Protein AF-A0A238Y2V8-F1 (afdb_monomer_lite)

Organism: Halorubrum vacuolatum (NCBI:txid63740)

Foldseek 3Di:
DDDDDDDDPPPDVQQEAEEEEAEAPPLCLLLLLLQVQQVCVLAEAEDEAPPSCLLRVPCPPDDDRPPLFQNHYYYYYSFDYDCVRCLVCVLVHLAYEYRGELVGLVRQVSNVVSCVVNVHQYEYEYACDDPVSVVVVVPRDHHHHQYYHHDDPQSVVCVVVSHRGDDPDADDLSVVLCSPEVDEDDLVVQLVCQVVVVDQKHKHFAQDPVRLVVSCVVLVVVVWRWDWGADPPVRGGTMIMTGHD

Radius of gyration: 18.22 Å; chains: 1; bounding box: 62×36×46 Å

Secondary structure (DSSP, 8-state):
-------------TTEEEEEEE-STTSSHHHHHHHHHHHHHTTS-EEEESTTHHHHTT-TT-PSP---S---EEEEEEPPSSHHHHHHHGGG-SEEEEEE-GGGGGGHHHHHHHHHHHT--EEEEEEEE-GGGHHHHHH--SS-EEEEEE--SHHHHHHHTT-PPP-TT--SHHHHHHHH--SB--HHHHHHHHHTTS-SEEEEEESSHHHHHHHHHHHHHTT-EEEEEE-SSSSSSEEEEEE--

Sequence (245 aa):
MELHPLDRRSATDGSARRIGFFGAHRSGKTTVATLVADRLADRTHVSVLGSAGAFVDSESDRGTPDRSGLDIEWTVVDADAGPEPFDRCVGSLDTAFVVVTPDTLDTVSAYEEIATGYDTDLFLIVTRMRQADRELIRAFDGPEVAEYVYEDAAIPRAMEADEIPTLEDRTVEAVLIEALQPDRLEPDAALDALEARRRSVVNVEVTDRSQADAVMNMFENAGHLTAYYGCNCTYHDGHVLARMP

pLDDT: mean 82.74, std 16.26, range [26.45, 97.5]

InterPro domains:
  IPR027417 P-loop containing nucleoside triphosphate hydrolase [SSF52540] (17-156)

Structure (mmCIF, N/CA/C/O backbone):
data_AF-A0A238Y2V8-F1
#
_entry.id   AF-A0A238Y2V8-F1
#
loop_
_atom_site.group_PDB
_atom_site.id
_atom_site.type_symbol
_atom_site.label_atom_id
_atom_site.label_alt_id
_atom_site.label_comp_id
_atom_site.label_asym_id
_atom_site.label_entity_id
_atom_site.label_seq_id
_atom_site.pdbx_PDB_ins_code
_atom_site.Cartn_x
_atom_site.Cartn_y
_atom_site.Cartn_z
_atom_site.occupancy
_atom_site.B_iso_or_equiv
_atom_site.auth_seq_id
_atom_site.auth_comp_id
_atom_site.auth_asym_id
_atom_site.auth_atom_id
_atom_site.pdbx_PDB_model_num
ATOM 1 N N . MET A 1 1 ? -38.965 -8.586 -8.493 1.00 33.66 1 MET A N 1
ATOM 2 C CA . MET A 1 1 ? -38.414 -8.284 -7.157 1.00 33.66 1 MET A CA 1
ATOM 3 C C . MET A 1 1 ? -37.449 -9.409 -6.850 1.00 33.66 1 MET A C 1
ATOM 5 O O . MET A 1 1 ? -37.833 -10.398 -6.243 1.00 33.66 1 MET A O 1
ATOM 9 N N . GLU A 1 2 ? -36.262 -9.318 -7.438 1.00 26.45 2 GLU A N 1
ATOM 10 C CA . GLU A 1 2 ? -35.210 -10.326 -7.327 1.00 26.45 2 GLU A CA 1
ATOM 11 C C . GLU A 1 2 ? -34.174 -9.798 -6.340 1.00 26.45 2 GLU A C 1
ATOM 13 O O . GLU A 1 2 ? -33.700 -8.671 -6.465 1.00 26.45 2 GLU A O 1
ATOM 18 N N . LEU A 1 3 ? -33.915 -10.590 -5.304 1.00 30.42 3 LEU A N 1
ATOM 19 C CA . LEU A 1 3 ? -32.876 -10.340 -4.317 1.00 30.42 3 LEU A CA 1
ATOM 20 C C . LEU A 1 3 ? -31.548 -10.799 -4.927 1.00 30.42 3 LEU A C 1
ATOM 22 O O . LEU A 1 3 ? -31.369 -11.989 -5.182 1.00 30.42 3 LEU A O 1
ATOM 26 N N . HIS A 1 4 ? -30.641 -9.854 -5.172 1.00 28.20 4 HIS A N 1
ATOM 27 C CA . HIS A 1 4 ? -29.241 -10.148 -5.470 1.00 28.20 4 HIS A CA 1
ATOM 28 C C . HIS A 1 4 ? -28.565 -10.761 -4.230 1.00 28.20 4 HIS A C 1
ATOM 30 O O . HIS A 1 4 ? -28.814 -10.288 -3.116 1.00 28.20 4 HIS A O 1
ATOM 36 N N . PRO A 1 5 ? -27.717 -11.793 -4.378 1.00 36.72 5 PRO A N 1
ATOM 37 C CA . PRO A 1 5 ? -26.984 -12.351 -3.254 1.00 36.72 5 PRO A CA 1
ATOM 38 C C . PRO A 1 5 ? -25.780 -11.455 -2.934 1.00 36.72 5 PRO A C 1
ATOM 40 O O . PRO A 1 5 ? -24.816 -11.410 -3.692 1.00 36.72 5 PRO A O 1
ATOM 43 N N . LEU A 1 6 ? -25.863 -10.743 -1.809 1.00 38.50 6 LEU A N 1
ATOM 44 C CA . LEU A 1 6 ? -24.720 -10.142 -1.125 1.00 38.50 6 LEU A CA 1
ATOM 45 C C . LEU A 1 6 ? -23.882 -11.228 -0.433 1.00 38.50 6 LEU A C 1
ATOM 47 O O . LEU A 1 6 ? -24.422 -12.207 0.087 1.00 38.50 6 LEU A O 1
ATOM 51 N N . ASP A 1 7 ? -22.578 -10.970 -0.399 1.00 39.19 7 ASP A N 1
ATOM 52 C CA . ASP A 1 7 ? -21.602 -11.435 0.585 1.00 39.19 7 ASP A CA 1
ATOM 53 C C . ASP A 1 7 ? -21.421 -12.943 0.787 1.00 39.19 7 ASP A C 1
ATOM 55 O O . ASP A 1 7 ? -21.983 -13.585 1.677 1.00 39.19 7 ASP A O 1
ATOM 59 N N . ARG A 1 8 ? -20.460 -13.486 0.035 1.00 32.25 8 ARG A N 1
ATOM 60 C CA . ARG A 1 8 ? -19.604 -14.577 0.517 1.00 32.25 8 ARG A CA 1
ATOM 61 C C . ARG A 1 8 ? -18.131 -14.282 0.232 1.00 32.25 8 ARG A C 1
ATOM 63 O O . ARG A 1 8 ? -17.439 -15.112 -0.349 1.00 32.25 8 ARG A O 1
ATOM 70 N N . ARG A 1 9 ? -17.618 -13.142 0.702 1.00 38.50 9 ARG A N 1
ATOM 71 C CA . ARG A 1 9 ? -16.220 -13.133 1.151 1.00 38.50 9 ARG A CA 1
ATOM 72 C C . ARG A 1 9 ? -16.216 -13.861 2.495 1.00 38.50 9 ARG A C 1
ATOM 74 O O . ARG A 1 9 ? -16.866 -13.436 3.447 1.00 38.50 9 ARG A O 1
ATOM 81 N N . SER A 1 10 ? -15.605 -15.046 2.523 1.00 35.78 10 SER A N 1
ATOM 82 C CA . SER A 1 10 ? -15.312 -15.758 3.770 1.00 35.78 10 SER A CA 1
ATOM 83 C C . SER A 1 10 ? -14.671 -14.755 4.718 1.00 35.78 10 SER A C 1
ATOM 85 O O . SER A 1 10 ? -13.730 -14.088 4.304 1.00 35.78 10 SER A O 1
ATOM 87 N N . ALA A 1 11 ? -15.189 -14.632 5.941 1.00 35.62 11 ALA A N 1
ATOM 88 C CA . ALA A 1 11 ? -14.550 -13.858 6.992 1.00 35.62 11 ALA A CA 1
ATOM 89 C C . ALA A 1 11 ? -13.137 -14.421 7.184 1.00 35.62 11 ALA A C 1
ATOM 91 O O . ALA A 1 11 ? -12.950 -15.441 7.850 1.00 35.62 11 ALA A O 1
ATOM 92 N N . THR A 1 12 ? -12.159 -13.822 6.509 1.00 44.34 12 THR A N 1
ATOM 93 C CA . THR A 1 12 ? -10.765 -13.922 6.897 1.00 44.34 12 THR A CA 1
ATOM 94 C C . THR A 1 12 ? -10.716 -13.472 8.345 1.00 44.34 12 THR A C 1
ATOM 96 O O . THR A 1 12 ? -11.390 -12.511 8.728 1.00 44.34 12 THR A O 1
ATOM 99 N N . ASP A 1 13 ? -10.015 -14.244 9.171 1.00 48.38 13 ASP A N 1
ATOM 100 C CA . ASP A 1 13 ? -9.752 -13.881 10.556 1.00 48.38 13 ASP A CA 1
ATOM 101 C C . ASP A 1 13 ? -9.205 -12.449 10.523 1.00 48.38 13 ASP A C 1
ATOM 103 O O . ASP A 1 13 ? -8.167 -12.200 9.911 1.00 48.38 13 ASP A O 1
ATOM 107 N N . GLY A 1 14 ? -9.988 -11.479 11.011 1.00 57.06 14 GLY A N 1
ATOM 108 C CA . GLY A 1 14 ? -9.841 -10.057 10.658 1.00 57.06 14 GLY A CA 1
ATOM 109 C C . GLY A 1 14 ? -8.556 -9.401 11.173 1.00 57.06 14 GLY A C 1
ATOM 110 O O . GLY A 1 14 ? -8.426 -8.180 11.112 1.00 57.06 14 GLY A O 1
ATOM 111 N N . SER A 1 15 ? -7.658 -10.210 11.728 1.00 73.25 15 SER A N 1
ATOM 112 C CA . SER A 1 15 ? -6.326 -9.892 12.206 1.00 73.25 15 SER A CA 1
ATOM 113 C C . SER A 1 15 ? -5.241 -10.092 11.153 1.00 73.25 15 SER A C 1
ATOM 115 O O . SER A 1 15 ? -4.177 -9.535 11.350 1.00 73.25 15 SER A O 1
ATOM 117 N N . ALA A 1 16 ? -5.459 -10.830 10.057 1.00 84.50 16 ALA A N 1
ATOM 118 C CA . ALA A 1 16 ? -4.425 -11.060 9.043 1.00 84.50 16 ALA A CA 1
ATOM 119 C C . ALA A 1 16 ? -4.801 -10.452 7.686 1.00 84.50 16 ALA A C 1
ATOM 121 O O . ALA A 1 16 ? -5.913 -10.655 7.195 1.00 84.50 16 ALA A O 1
ATOM 122 N N . ARG A 1 17 ? -3.865 -9.728 7.063 1.00 85.19 17 ARG A N 1
ATOM 123 C CA . ARG A 1 17 ? -4.023 -9.105 5.740 1.00 85.19 17 ARG A CA 1
ATOM 124 C C . ARG A 1 17 ? -2.891 -9.483 4.804 1.00 85.19 17 ARG A C 1
ATOM 126 O O . ARG A 1 17 ? -1.729 -9.518 5.205 1.00 85.19 17 ARG A O 1
ATOM 133 N N . ARG A 1 18 ? -3.215 -9.735 3.539 1.00 89.88 18 ARG A N 1
ATOM 134 C CA . ARG A 1 18 ? -2.262 -10.097 2.490 1.00 89.88 18 ARG A CA 1
ATOM 135 C C . ARG A 1 18 ? -2.340 -9.118 1.326 1.00 89.88 18 ARG A C 1
ATOM 137 O O . ARG A 1 18 ? -3.340 -9.074 0.615 1.00 89.88 18 ARG A O 1
ATOM 144 N N . ILE A 1 19 ? -1.252 -8.396 1.089 1.00 90.50 19 ILE A N 1
ATOM 145 C CA . ILE A 1 19 ? -1.111 -7.464 -0.037 1.00 90.50 19 ILE A CA 1
ATOM 146 C C . ILE A 1 19 ? 0.000 -7.927 -0.972 1.00 90.50 19 ILE A C 1
ATOM 148 O O . ILE A 1 19 ? 0.961 -8.561 -0.530 1.00 90.50 19 ILE A O 1
ATOM 152 N N . GLY A 1 20 ? -0.119 -7.629 -2.265 1.00 93.25 20 GLY A N 1
ATOM 153 C CA . GLY A 1 20 ? 0.887 -8.028 -3.248 1.00 93.25 20 GLY A CA 1
ATOM 154 C C . GLY A 1 20 ? 1.297 -6.921 -4.208 1.00 93.25 20 GLY A C 1
ATOM 155 O O . GLY A 1 20 ? 0.467 -6.120 -4.626 1.00 93.25 20 GLY A O 1
ATOM 156 N N . PHE A 1 21 ? 2.579 -6.923 -4.572 1.00 95.19 21 PHE A N 1
ATOM 157 C CA . PHE A 1 21 ? 3.210 -6.001 -5.510 1.00 95.19 21 PHE A CA 1
ATOM 158 C C . PHE A 1 21 ? 3.634 -6.755 -6.776 1.00 95.19 21 PHE A C 1
ATOM 160 O O . PHE A 1 21 ? 4.492 -7.640 -6.739 1.00 95.19 21 PHE A O 1
ATOM 167 N N . PHE A 1 22 ? 3.030 -6.387 -7.906 1.00 97.50 22 PHE A N 1
ATOM 168 C CA . PHE A 1 22 ? 3.163 -7.025 -9.221 1.00 97.50 22 PHE A CA 1
ATOM 169 C C . PHE A 1 22 ? 3.630 -6.023 -10.272 1.00 97.50 22 PHE A C 1
ATOM 171 O O . PHE A 1 22 ? 3.774 -4.841 -9.988 1.00 97.50 22 PHE A O 1
ATOM 178 N N . GLY A 1 23 ? 3.940 -6.481 -11.486 1.00 97.25 23 GLY A N 1
ATOM 179 C CA . GLY A 1 23 ? 4.445 -5.608 -12.545 1.00 97.25 23 GLY A CA 1
ATOM 180 C C . GLY A 1 23 ? 5.639 -6.162 -13.315 1.00 97.25 23 GLY A C 1
ATOM 181 O O . GLY A 1 23 ? 6.245 -7.188 -12.979 1.00 97.25 23 GLY A O 1
ATOM 182 N N . ALA A 1 24 ? 6.002 -5.443 -14.374 1.00 96.44 24 ALA A N 1
ATOM 183 C CA . ALA A 1 24 ? 7.036 -5.840 -15.321 1.00 96.44 24 ALA A CA 1
ATOM 184 C C . ALA A 1 24 ? 8.446 -5.934 -14.702 1.00 96.44 24 ALA A C 1
ATOM 186 O O . ALA A 1 24 ? 8.727 -5.489 -13.582 1.00 96.44 24 ALA A O 1
ATOM 187 N N . HIS A 1 25 ? 9.378 -6.532 -15.446 1.00 94.25 25 HIS A N 1
ATOM 188 C CA . HIS A 1 25 ? 10.776 -6.596 -15.032 1.00 94.25 25 HIS A CA 1
ATOM 189 C C . HIS A 1 25 ? 11.330 -5.177 -14.823 1.00 94.25 25 HIS A C 1
ATOM 191 O O . HIS A 1 25 ? 11.090 -4.285 -15.632 1.00 94.25 25 HIS A O 1
ATOM 197 N N . ARG A 1 26 ? 12.078 -4.970 -13.732 1.00 91.69 26 ARG A N 1
ATOM 198 C CA . ARG A 1 26 ? 12.613 -3.660 -13.314 1.00 91.69 26 ARG A CA 1
ATOM 199 C C . ARG A 1 26 ? 11.564 -2.576 -13.052 1.00 91.69 26 ARG A C 1
ATOM 201 O O . ARG A 1 26 ? 11.969 -1.428 -12.943 1.00 91.69 26 ARG A O 1
ATOM 208 N N . SER A 1 27 ? 10.282 -2.870 -12.856 1.00 94.62 27 SER A N 1
ATOM 209 C CA . SER A 1 27 ? 9.294 -1.821 -12.551 1.00 94.62 27 SER A CA 1
ATOM 210 C C . SER A 1 27 ? 9.419 -1.191 -11.155 1.00 94.62 27 SER A C 1
ATOM 212 O O . SER A 1 27 ? 8.758 -0.202 -10.885 1.00 94.62 27 SER A O 1
ATOM 214 N N . GLY A 1 28 ? 10.274 -1.730 -10.276 1.00 93.25 28 GLY A N 1
ATOM 215 C CA . GLY A 1 28 ? 10.467 -1.220 -8.911 1.00 93.25 28 GLY A CA 1
ATOM 216 C C . GLY A 1 28 ? 9.683 -1.965 -7.824 1.00 93.25 28 GLY A C 1
ATOM 217 O O . GLY A 1 28 ? 9.699 -1.514 -6.687 1.00 93.25 28 GLY A O 1
ATOM 218 N N . LYS A 1 29 ? 9.045 -3.106 -8.144 1.00 94.50 29 LYS A N 1
ATOM 219 C CA . LYS A 1 29 ? 8.276 -3.939 -7.192 1.00 94.50 29 LYS A CA 1
ATOM 220 C C . LYS A 1 29 ? 8.979 -4.162 -5.857 1.00 94.50 29 LYS A C 1
ATOM 222 O O . LYS A 1 29 ? 8.461 -3.732 -4.839 1.00 94.50 29 LYS A O 1
ATOM 227 N N . THR A 1 30 ? 10.173 -4.755 -5.886 1.00 94.75 30 THR A N 1
ATOM 228 C CA . THR A 1 30 ? 10.934 -5.079 -4.675 1.00 94.75 30 THR A CA 1
ATOM 229 C C . THR A 1 30 ? 11.219 -3.841 -3.838 1.00 94.75 30 THR A C 1
ATOM 231 O O . THR A 1 30 ? 11.041 -3.878 -2.633 1.00 94.75 30 THR A O 1
ATOM 234 N N . THR A 1 31 ? 11.567 -2.713 -4.462 1.00 92.62 31 THR A N 1
ATOM 235 C CA . THR A 1 31 ? 11.768 -1.445 -3.749 1.00 92.62 31 THR A CA 1
ATOM 236 C C . THR A 1 31 ? 10.502 -0.998 -3.021 1.00 92.62 31 THR A C 1
ATOM 238 O O . THR A 1 31 ? 10.560 -0.676 -1.840 1.00 92.62 31 THR A O 1
ATOM 241 N N . VAL A 1 32 ? 9.358 -0.992 -3.709 1.00 90.69 32 VAL A N 1
ATOM 242 C CA . VAL A 1 32 ? 8.075 -0.597 -3.109 1.00 90.69 32 VAL A CA 1
ATOM 243 C C . VAL A 1 32 ? 7.674 -1.568 -1.999 1.00 90.69 32 VAL A C 1
ATOM 245 O O . VAL A 1 32 ? 7.315 -1.130 -0.911 1.00 90.69 32 VAL A O 1
ATOM 248 N N . ALA A 1 33 ? 7.789 -2.875 -2.240 1.00 92.19 33 ALA A N 1
ATOM 249 C CA . ALA A 1 33 ? 7.478 -3.904 -1.256 1.00 92.19 33 ALA A CA 1
ATOM 250 C C . ALA A 1 33 ? 8.355 -3.777 0.000 1.00 92.19 33 ALA A C 1
ATOM 252 O O . ALA A 1 33 ? 7.824 -3.856 1.104 1.00 92.19 33 ALA A O 1
ATOM 253 N N . THR A 1 34 ? 9.658 -3.513 -0.155 1.00 91.19 34 THR A N 1
ATOM 254 C CA . THR A 1 34 ? 10.583 -3.250 0.958 1.00 91.19 34 THR A CA 1
ATOM 255 C C . THR A 1 34 ? 10.153 -2.025 1.760 1.00 91.19 34 THR A C 1
ATOM 257 O O . THR A 1 34 ? 10.034 -2.121 2.975 1.00 91.19 34 THR A O 1
ATOM 260 N N . LEU A 1 35 ? 9.859 -0.897 1.103 1.00 87.62 35 LEU A N 1
ATOM 261 C CA . LEU A 1 35 ? 9.425 0.335 1.777 1.00 87.62 35 LEU A CA 1
ATOM 262 C C . LEU A 1 35 ? 8.118 0.150 2.556 1.00 87.62 35 LEU A C 1
ATOM 264 O O . LEU A 1 35 ? 7.986 0.632 3.678 1.00 87.62 35 LEU A O 1
ATOM 268 N N . VAL A 1 36 ? 7.144 -0.550 1.972 1.00 86.69 36 VAL A N 1
ATOM 269 C CA . VAL A 1 36 ? 5.859 -0.818 2.635 1.00 86.69 36 VAL A CA 1
ATOM 270 C C . VAL A 1 36 ? 6.043 -1.754 3.819 1.00 86.69 36 VAL A C 1
ATOM 272 O O . VAL A 1 36 ? 5.527 -1.483 4.902 1.00 86.69 36 VAL A O 1
ATOM 275 N N . ALA A 1 37 ? 6.774 -2.851 3.625 1.00 87.69 37 ALA A N 1
ATOM 276 C CA . ALA A 1 37 ? 7.016 -3.826 4.677 1.00 87.69 37 ALA A CA 1
ATOM 277 C C . ALA A 1 37 ? 7.801 -3.220 5.849 1.00 87.69 37 ALA A C 1
ATOM 279 O O . ALA A 1 37 ? 7.430 -3.454 6.995 1.00 87.69 37 ALA A O 1
ATOM 280 N N . ASP A 1 38 ? 8.808 -2.392 5.565 1.00 85.50 38 ASP A N 1
ATOM 281 C CA . ASP A 1 38 ? 9.563 -1.627 6.558 1.00 85.50 38 ASP A CA 1
ATOM 282 C C . ASP A 1 38 ? 8.646 -0.769 7.443 1.00 85.50 38 ASP A C 1
ATOM 284 O O . ASP A 1 38 ? 8.662 -0.881 8.668 1.00 85.50 38 ASP A O 1
ATOM 288 N N . ARG A 1 39 ? 7.766 0.023 6.821 1.00 81.31 39 ARG A N 1
ATOM 289 C CA . ARG A 1 39 ? 6.838 0.907 7.545 1.00 81.31 39 ARG A CA 1
ATOM 290 C C . ARG A 1 39 ? 5.795 0.149 8.350 1.00 81.31 39 ARG A C 1
ATOM 292 O O . ARG A 1 39 ? 5.377 0.610 9.412 1.00 81.31 39 ARG A O 1
ATOM 299 N N . LEU A 1 40 ? 5.354 -1.002 7.850 1.00 81.69 40 LEU A N 1
ATOM 300 C CA . LEU A 1 40 ? 4.450 -1.876 8.586 1.00 81.69 40 LEU A CA 1
ATOM 301 C C . LEU A 1 40 ? 5.149 -2.518 9.794 1.00 81.69 40 LEU A C 1
ATOM 303 O O . LEU A 1 40 ? 4.541 -2.603 10.863 1.00 81.69 40 LEU A O 1
ATOM 307 N N . ALA A 1 41 ? 6.415 -2.916 9.654 1.00 82.06 41 ALA A N 1
ATOM 308 C CA . ALA A 1 41 ? 7.178 -3.580 10.709 1.00 82.06 41 ALA A CA 1
ATOM 309 C C . ALA A 1 41 ? 7.404 -2.684 11.940 1.00 82.06 41 ALA A C 1
ATOM 311 O O . ALA A 1 41 ? 7.508 -3.190 13.056 1.00 82.06 41 ALA A O 1
ATOM 312 N N . ASP A 1 42 ? 7.387 -1.359 11.770 1.00 77.81 42 ASP A N 1
ATOM 313 C CA . ASP A 1 42 ? 7.465 -0.405 12.884 1.00 77.81 42 ASP A CA 1
ATOM 314 C C . ASP A 1 42 ? 6.244 -0.455 13.820 1.00 77.81 42 ASP A C 1
ATOM 316 O O . ASP A 1 42 ? 6.334 -0.044 14.979 1.00 77.81 42 ASP A O 1
ATOM 320 N N . ARG A 1 43 ? 5.091 -0.933 13.332 1.00 73.31 43 ARG A N 1
ATOM 321 C CA . ARG A 1 43 ? 3.796 -0.831 14.033 1.00 73.31 43 ARG A CA 1
ATOM 322 C C . ARG A 1 43 ? 3.153 -2.182 14.332 1.00 73.31 43 ARG A C 1
ATOM 324 O O . ARG A 1 43 ? 2.246 -2.263 15.160 1.00 73.31 43 ARG A O 1
ATOM 331 N N . THR A 1 44 ? 3.545 -3.234 13.618 1.00 77.94 44 THR A N 1
ATOM 332 C CA . THR A 1 44 ? 2.891 -4.542 13.696 1.00 77.94 44 THR A CA 1
ATOM 333 C C . THR A 1 44 ? 3.780 -5.675 13.174 1.00 77.94 44 THR A C 1
ATOM 335 O O . THR A 1 44 ? 4.883 -5.450 12.685 1.00 77.94 44 THR A O 1
ATOM 338 N N . HIS A 1 45 ? 3.311 -6.916 13.292 1.00 83.19 45 HIS A N 1
ATOM 339 C CA . HIS A 1 45 ? 3.981 -8.078 12.727 1.00 83.19 45 HIS A CA 1
ATOM 340 C C . HIS A 1 45 ? 3.794 -8.139 11.205 1.00 83.19 45 HIS A C 1
ATOM 342 O O . HIS A 1 45 ? 2.671 -8.071 10.698 1.00 83.19 45 HIS A O 1
ATOM 348 N N . VAL A 1 46 ? 4.897 -8.322 10.481 1.00 86.00 46 VAL A N 1
ATOM 349 C CA . VAL A 1 46 ? 4.929 -8.408 9.018 1.0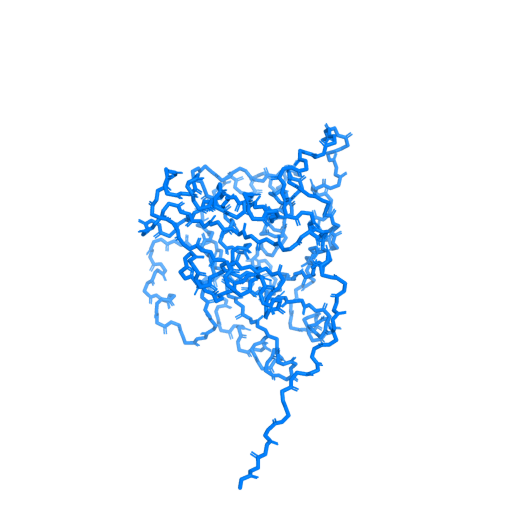0 86.00 46 VAL A CA 1
ATOM 350 C C . VAL A 1 46 ? 5.711 -9.645 8.609 1.00 86.00 46 VAL A C 1
ATOM 352 O O . VAL A 1 46 ? 6.787 -9.916 9.127 1.00 86.00 46 VAL A O 1
ATOM 355 N N . SER A 1 47 ? 5.170 -10.401 7.665 1.00 90.38 47 SER A N 1
ATOM 356 C CA . SER A 1 47 ? 5.867 -11.464 6.949 1.00 90.38 47 SER A CA 1
ATOM 357 C C . SER A 1 47 ? 6.022 -11.054 5.494 1.00 90.38 47 SER A C 1
ATOM 359 O O . SER A 1 47 ? 5.042 -10.702 4.837 1.00 90.38 47 SER A O 1
ATOM 361 N N . VAL A 1 48 ? 7.243 -11.109 4.973 1.00 92.88 48 VAL A N 1
ATOM 362 C CA . VAL A 1 48 ? 7.529 -10.727 3.588 1.00 92.88 48 VAL A CA 1
ATOM 363 C C . VAL A 1 48 ? 7.842 -11.973 2.769 1.00 92.88 48 VAL A C 1
ATOM 365 O O . VAL A 1 48 ? 8.652 -12.810 3.156 1.00 92.88 48 VAL A O 1
ATOM 368 N N . LEU A 1 49 ? 7.183 -12.118 1.624 1.00 93.69 49 LEU A N 1
ATOM 369 C CA . LEU A 1 49 ? 7.411 -13.201 0.674 1.00 93.69 49 LEU A CA 1
ATOM 370 C C . LEU A 1 49 ? 8.051 -12.633 -0.587 1.00 93.69 49 LEU A C 1
ATOM 372 O O . LEU A 1 49 ? 7.500 -11.713 -1.180 1.00 93.69 49 LEU A O 1
ATOM 376 N N . GLY A 1 50 ? 9.169 -13.214 -1.018 1.00 93.56 50 GLY A N 1
ATOM 377 C CA . GLY A 1 50 ? 9.913 -12.760 -2.196 1.00 93.56 50 GLY A CA 1
ATOM 378 C C . GLY A 1 50 ? 11.186 -11.999 -1.836 1.00 93.56 50 GLY A C 1
ATOM 379 O O . GLY A 1 50 ? 11.676 -12.086 -0.709 1.00 93.56 50 GLY A O 1
ATOM 380 N N . SER A 1 51 ? 11.746 -11.279 -2.809 1.00 92.31 51 SER A N 1
ATOM 381 C CA . SER A 1 51 ? 13.079 -10.665 -2.684 1.00 92.31 51 SER A CA 1
ATOM 382 C C . SER A 1 51 ? 13.133 -9.571 -1.616 1.00 92.31 51 SER A C 1
ATOM 384 O O . SER A 1 51 ? 14.155 -9.426 -0.950 1.00 92.31 51 SER A O 1
ATOM 386 N N . ALA A 1 52 ? 12.030 -8.849 -1.401 1.00 90.56 52 ALA A N 1
ATOM 387 C CA . ALA A 1 52 ? 11.927 -7.823 -0.363 1.00 90.56 52 ALA A CA 1
ATOM 388 C C . ALA A 1 52 ? 12.201 -8.348 1.064 1.00 90.56 52 ALA A C 1
ATOM 390 O O . ALA A 1 52 ? 12.667 -7.587 1.910 1.00 90.56 52 ALA A O 1
ATOM 391 N N . GLY A 1 53 ? 11.983 -9.644 1.338 1.00 88.44 53 GLY A N 1
ATOM 392 C CA . GLY A 1 53 ? 12.213 -10.217 2.671 1.00 88.44 53 GLY A CA 1
ATOM 393 C C . GLY A 1 53 ? 13.670 -10.137 3.124 1.00 88.44 53 GLY A C 1
ATOM 394 O O . GLY A 1 53 ? 13.936 -9.922 4.301 1.00 88.44 53 GLY A O 1
ATOM 395 N N . ALA A 1 54 ? 14.621 -10.174 2.186 1.00 87.12 54 ALA A N 1
ATOM 396 C CA . ALA A 1 54 ? 16.044 -10.042 2.497 1.00 87.12 54 ALA A CA 1
ATOM 397 C C . ALA A 1 54 ? 16.419 -8.683 3.125 1.00 87.12 54 ALA A C 1
ATOM 399 O O . ALA A 1 54 ? 17.436 -8.600 3.812 1.00 87.12 54 ALA A O 1
ATOM 400 N N . PHE A 1 55 ? 15.606 -7.642 2.913 1.00 84.50 55 PHE A N 1
ATOM 401 C CA . PHE A 1 55 ? 15.841 -6.288 3.428 1.00 84.50 55 PHE A CA 1
ATOM 402 C C . PHE A 1 55 ? 15.193 -6.044 4.794 1.00 84.50 55 PHE A C 1
ATOM 404 O O . PHE A 1 55 ? 15.709 -5.261 5.580 1.00 84.50 55 PHE A O 1
ATOM 411 N N . VAL A 1 56 ? 14.049 -6.680 5.063 1.00 80.00 56 VAL A N 1
ATOM 412 C CA . VAL A 1 56 ? 13.239 -6.404 6.264 1.00 80.00 56 VAL A CA 1
ATOM 413 C C . VAL A 1 56 ? 13.513 -7.421 7.373 1.00 80.00 56 VAL A C 1
ATOM 415 O O . VAL A 1 56 ? 13.583 -7.046 8.540 1.00 80.00 56 VAL A O 1
ATOM 418 N N . ASP A 1 57 ? 13.759 -8.690 7.028 1.00 68.69 57 ASP A N 1
ATOM 419 C CA . ASP A 1 57 ? 14.078 -9.739 8.011 1.00 68.69 57 ASP A CA 1
ATOM 420 C C . ASP A 1 57 ? 15.508 -9.610 8.580 1.00 68.69 57 ASP A C 1
ATOM 422 O O . ASP A 1 57 ? 15.851 -10.247 9.578 1.00 68.69 57 ASP A O 1
ATOM 426 N N . SER A 1 58 ? 16.368 -8.811 7.940 1.00 50.94 58 SER A N 1
ATOM 427 C CA . SER A 1 58 ? 17.784 -8.642 8.291 1.00 50.94 58 SER A CA 1
ATOM 428 C C . SER A 1 58 ? 18.029 -7.686 9.464 1.0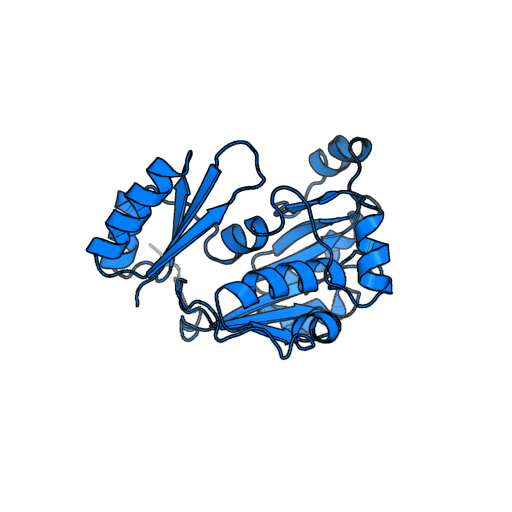0 50.94 58 SER A C 1
ATOM 430 O O . SER A 1 58 ? 19.116 -7.716 10.046 1.00 50.94 58 SER A O 1
ATOM 432 N N . GLU A 1 59 ? 17.027 -6.923 9.909 1.00 52.06 59 GLU A N 1
ATOM 433 C CA . GLU A 1 59 ? 17.108 -6.147 11.150 1.00 52.06 59 GLU A CA 1
ATOM 434 C C . GLU A 1 59 ? 16.678 -6.975 12.369 1.00 52.06 59 GLU A C 1
ATOM 436 O O . GLU A 1 59 ? 15.672 -6.719 13.030 1.00 52.06 59 GLU A O 1
ATOM 441 N N . SER A 1 60 ? 17.519 -7.937 12.748 1.00 43.78 60 SER A N 1
ATOM 442 C CA . SER A 1 60 ? 17.430 -8.681 14.016 1.00 43.78 60 SER A CA 1
ATOM 443 C C . SER A 1 60 ? 17.588 -7.822 15.294 1.00 43.78 60 SER A C 1
ATOM 445 O O . SER A 1 60 ? 17.712 -8.377 16.384 1.00 43.78 60 SER A O 1
ATOM 447 N N . ASP A 1 61 ? 17.567 -6.490 15.171 1.00 48.00 61 ASP A N 1
ATOM 448 C CA . ASP A 1 61 ? 17.711 -5.498 16.248 1.00 48.00 61 ASP A CA 1
ATOM 449 C C . ASP A 1 61 ? 16.462 -4.616 16.452 1.00 48.00 61 ASP A C 1
ATOM 451 O O . ASP A 1 61 ? 16.455 -3.769 17.354 1.00 48.00 61 ASP A O 1
ATOM 455 N N . ARG A 1 62 ? 15.375 -4.809 15.686 1.00 54.19 62 ARG A N 1
ATOM 456 C CA . ARG A 1 62 ? 14.107 -4.139 16.011 1.00 54.19 62 ARG A CA 1
ATOM 457 C C . ARG A 1 62 ? 13.587 -4.704 17.328 1.00 54.19 62 ARG A C 1
ATOM 459 O O . ARG A 1 62 ? 13.238 -5.880 17.436 1.00 54.19 62 ARG A O 1
ATOM 466 N N . GLY A 1 63 ? 13.580 -3.863 18.363 1.00 51.94 63 GLY A N 1
ATOM 467 C CA . GLY A 1 63 ? 12.916 -4.173 19.626 1.00 51.94 63 GLY A CA 1
ATOM 468 C C . GLY A 1 63 ? 11.454 -4.566 19.392 1.00 51.94 63 GLY A C 1
ATOM 469 O O . GLY A 1 63 ? 10.913 -4.364 18.310 1.00 51.94 63 GLY A O 1
ATOM 470 N N . THR A 1 64 ? 10.801 -5.139 20.409 1.00 54.59 64 THR A N 1
ATOM 471 C CA . THR A 1 64 ? 9.369 -5.483 20.325 1.00 54.59 64 THR A CA 1
ATOM 472 C C . THR A 1 64 ? 8.596 -4.295 19.738 1.00 54.59 64 THR A C 1
ATOM 474 O O . THR A 1 64 ? 8.725 -3.208 20.311 1.00 54.59 64 THR A O 1
ATOM 477 N N . PRO A 1 65 ? 7.846 -4.468 18.629 1.00 58.69 65 PRO A N 1
ATOM 478 C CA . PRO A 1 65 ? 7.162 -3.359 17.976 1.00 58.69 65 PRO A CA 1
ATOM 479 C C . PRO A 1 65 ? 6.296 -2.633 18.998 1.00 58.69 65 PRO A C 1
ATOM 481 O O . PRO A 1 65 ? 5.688 -3.276 19.867 1.00 58.69 65 PRO A O 1
ATOM 484 N N . ASP A 1 66 ? 6.262 -1.304 18.920 1.00 57.50 66 ASP A N 1
ATOM 485 C CA . ASP A 1 66 ? 5.312 -0.536 19.710 1.00 57.50 66 ASP A CA 1
ATOM 486 C C . ASP A 1 66 ? 3.920 -0.925 19.210 1.00 57.50 66 ASP A C 1
ATOM 488 O O . ASP A 1 66 ? 3.510 -0.554 18.114 1.00 57.50 66 ASP A O 1
ATOM 492 N N . ARG A 1 67 ? 3.208 -1.760 19.976 1.00 57.69 67 ARG A N 1
ATOM 493 C CA . ARG A 1 67 ? 1.891 -2.304 19.599 1.00 57.69 67 ARG A CA 1
ATOM 494 C C . ARG A 1 67 ? 0.783 -1.242 19.659 1.00 57.69 67 ARG A C 1
ATOM 496 O O . ARG A 1 67 ? -0.382 -1.575 19.853 1.00 57.69 67 ARG A O 1
ATOM 503 N N . SER A 1 68 ? 1.130 0.032 19.506 1.00 58.03 68 SER A N 1
ATOM 504 C CA . SER A 1 68 ? 0.240 1.191 19.444 1.00 58.03 68 SER A CA 1
ATOM 505 C C . SER A 1 68 ? -0.467 1.296 18.080 1.00 58.03 68 SER A C 1
ATOM 507 O O . SER A 1 68 ? -0.590 2.372 17.498 1.00 58.03 68 SER A O 1
ATOM 509 N N . GLY A 1 69 ? -0.924 0.158 17.545 1.00 69.38 69 GLY A N 1
ATOM 510 C CA . GLY A 1 69 ? -1.498 0.038 16.208 1.00 69.38 69 GLY A CA 1
ATOM 511 C C . GLY A 1 69 ? -2.774 -0.800 16.165 1.00 69.38 69 GLY A C 1
ATOM 512 O O . GLY A 1 69 ? -3.332 -1.199 17.182 1.00 69.38 69 GLY A O 1
ATOM 513 N N . LEU A 1 70 ? -3.236 -1.097 14.950 1.00 77.00 70 LEU A N 1
ATOM 514 C CA . LEU A 1 70 ? -4.500 -1.803 14.706 1.00 77.00 70 LEU A CA 1
ATOM 515 C C . LEU A 1 70 ? -4.456 -3.314 15.005 1.00 77.00 70 LEU A C 1
ATOM 517 O O . LEU A 1 70 ? -5.456 -3.982 14.761 1.00 77.00 70 LEU A O 1
ATOM 521 N N . ASP A 1 71 ? -3.328 -3.858 15.474 1.00 79.62 71 ASP A N 1
ATOM 522 C CA . ASP A 1 71 ? -3.092 -5.297 15.716 1.00 79.62 71 ASP A CA 1
ATOM 523 C C . ASP A 1 71 ? -3.417 -6.190 14.498 1.00 79.62 71 ASP A C 1
ATOM 525 O O . ASP A 1 71 ? -4.137 -7.186 14.588 1.00 79.62 71 ASP A O 1
ATOM 529 N N . ILE A 1 72 ? -2.944 -5.764 13.321 1.00 79.75 72 ILE A N 1
ATOM 530 C CA . ILE A 1 72 ? -3.117 -6.476 12.048 1.00 79.75 72 ILE A CA 1
ATOM 531 C C . ILE A 1 72 ? -1.784 -7.111 11.658 1.00 79.75 72 ILE A C 1
ATOM 533 O O . ILE A 1 72 ? -0.824 -6.392 11.397 1.00 79.75 72 ILE A O 1
ATOM 537 N N . GLU A 1 73 ? -1.726 -8.432 11.574 1.00 85.56 73 GLU A N 1
ATOM 538 C CA . GLU A 1 73 ? -0.628 -9.179 10.970 1.00 85.56 73 GLU A CA 1
ATOM 539 C C . GLU A 1 73 ? -0.648 -9.022 9.448 1.00 85.56 73 GLU A C 1
ATOM 541 O O . GLU A 1 73 ? -1.677 -9.202 8.793 1.00 85.56 73 GLU A O 1
ATOM 546 N N . TRP A 1 74 ? 0.508 -8.723 8.864 1.00 86.75 74 TRP A N 1
ATOM 547 C CA . TRP A 1 74 ? 0.629 -8.509 7.427 1.00 86.75 74 TRP A CA 1
ATOM 548 C C . TRP A 1 74 ? 1.418 -9.605 6.749 1.00 86.75 74 TRP A C 1
ATOM 550 O O . TRP A 1 74 ? 2.451 -10.052 7.236 1.00 86.75 74 TRP A O 1
ATOM 560 N N . THR A 1 75 ? 0.972 -9.973 5.558 1.00 91.56 75 THR A N 1
ATOM 561 C CA . THR A 1 75 ? 1.782 -10.667 4.567 1.00 91.56 75 THR A CA 1
ATOM 562 C C . THR A 1 75 ? 1.976 -9.753 3.364 1.00 91.56 75 THR A C 1
ATOM 564 O O . THR A 1 75 ? 1.015 -9.437 2.663 1.00 91.56 75 THR A O 1
ATOM 567 N N . VAL A 1 76 ? 3.219 -9.353 3.106 1.00 92.38 76 VAL A N 1
ATOM 568 C CA . VAL A 1 76 ? 3.610 -8.576 1.925 1.00 92.38 76 VAL A CA 1
ATOM 569 C C . VAL A 1 76 ? 4.189 -9.522 0.879 1.00 92.38 76 VAL A C 1
ATOM 571 O O . VAL A 1 76 ? 5.145 -10.242 1.155 1.00 92.38 76 VAL A O 1
ATOM 574 N N . VAL A 1 77 ? 3.617 -9.537 -0.323 1.00 95.44 77 VAL A N 1
ATOM 575 C CA . VAL A 1 77 ? 4.084 -10.368 -1.440 1.00 95.44 77 VAL A CA 1
ATOM 576 C C . VAL A 1 77 ? 4.841 -9.504 -2.450 1.00 95.44 77 VAL A C 1
ATOM 578 O O . VAL A 1 77 ? 4.233 -8.719 -3.170 1.00 95.44 77 VAL A O 1
ATOM 581 N N . ASP A 1 78 ? 6.157 -9.676 -2.538 1.00 96.38 78 ASP A N 1
ATOM 582 C CA . ASP A 1 78 ? 7.001 -9.187 -3.634 1.00 96.38 78 ASP A CA 1
ATOM 583 C C . ASP A 1 78 ? 7.074 -10.264 -4.724 1.00 96.38 78 ASP A C 1
ATOM 585 O O . ASP A 1 78 ? 7.782 -11.266 -4.589 1.00 96.38 78 ASP A O 1
ATOM 589 N N . ALA A 1 79 ? 6.274 -10.102 -5.777 1.00 96.19 79 ALA A N 1
ATOM 590 C CA . ALA A 1 79 ? 6.120 -11.126 -6.800 1.00 96.19 79 ALA A CA 1
ATOM 591 C C . ALA A 1 79 ? 7.191 -11.046 -7.897 1.00 96.19 79 ALA A C 1
ATOM 593 O O . ALA A 1 79 ? 7.706 -9.978 -8.242 1.00 96.19 79 ALA A O 1
ATOM 594 N N . ASP A 1 80 ? 7.452 -12.194 -8.526 1.00 96.62 80 ASP A N 1
ATOM 595 C CA . ASP A 1 80 ? 8.229 -12.256 -9.762 1.00 96.62 80 ASP A CA 1
ATOM 596 C C . ASP A 1 80 ? 7.619 -11.363 -10.855 1.00 96.62 80 ASP A C 1
ATOM 598 O O . ASP A 1 80 ? 6.443 -10.995 -10.835 1.00 96.62 80 ASP A O 1
ATOM 602 N N . ALA A 1 81 ? 8.436 -10.997 -11.841 1.00 96.62 81 ALA A N 1
ATOM 603 C CA . ALA A 1 81 ? 7.984 -10.159 -12.942 1.00 96.62 81 ALA A CA 1
ATOM 604 C C . ALA A 1 81 ? 6.979 -10.877 -13.859 1.00 96.62 81 ALA A C 1
ATOM 606 O O . ALA A 1 81 ? 7.177 -12.041 -14.204 1.00 96.62 81 ALA A O 1
ATOM 607 N N . GLY A 1 82 ? 5.985 -10.123 -14.334 1.00 96.56 82 GLY A N 1
ATOM 608 C CA . GLY A 1 82 ? 4.997 -10.583 -15.313 1.00 96.56 82 GLY A CA 1
ATOM 609 C C . GLY A 1 82 ? 3.597 -10.800 -14.722 1.00 96.56 82 GLY A C 1
ATOM 610 O O . GLY A 1 82 ? 3.424 -10.748 -13.501 1.00 96.56 82 GLY A O 1
ATOM 611 N N . PRO A 1 83 ? 2.587 -11.012 -15.582 1.00 96.50 83 PRO A N 1
ATOM 612 C CA . PRO A 1 83 ? 1.209 -11.266 -15.161 1.00 96.50 83 PRO A CA 1
ATOM 613 C C . PRO A 1 83 ? 0.986 -12.696 -14.643 1.00 96.50 83 PRO A C 1
ATOM 615 O O . PRO A 1 83 ? 0.068 -12.931 -13.862 1.00 96.50 83 PRO A O 1
ATOM 618 N N . GLU A 1 84 ? 1.824 -13.670 -15.008 1.00 97.06 84 GLU A N 1
ATOM 619 C CA . GLU A 1 84 ? 1.625 -15.070 -14.615 1.00 97.06 84 GLU A CA 1
ATOM 620 C C . GLU A 1 84 ? 1.754 -15.303 -13.098 1.00 97.06 84 GLU A C 1
ATOM 622 O O . GLU A 1 84 ? 0.982 -16.092 -12.551 1.00 97.06 84 GLU A O 1
ATOM 627 N N . PRO A 1 85 ? 2.706 -14.677 -12.374 1.00 95.81 85 PRO A N 1
ATOM 628 C CA . PRO A 1 85 ? 2.715 -14.693 -10.913 1.00 95.81 85 PRO A CA 1
ATOM 629 C C . PRO A 1 85 ? 1.458 -14.091 -10.286 1.00 95.81 85 PRO A C 1
ATOM 631 O O . PRO A 1 85 ? 1.012 -14.610 -9.267 1.00 95.81 85 PRO A O 1
ATOM 634 N N . PHE A 1 86 ? 0.886 -13.049 -10.897 1.00 96.44 86 PHE A N 1
ATOM 635 C CA . PHE A 1 86 ? -0.325 -12.401 -10.401 1.00 96.44 86 PHE A CA 1
ATOM 636 C C . PHE A 1 86 ? -1.541 -13.329 -10.496 1.00 96.44 86 PHE A C 1
ATOM 638 O O . PHE A 1 86 ? -2.180 -13.585 -9.478 1.00 96.44 86 PHE A O 1
ATOM 645 N N . ASP A 1 87 ? -1.788 -13.938 -11.660 1.00 96.69 87 ASP A N 1
ATOM 646 C CA . ASP A 1 87 ? -2.891 -14.899 -11.855 1.00 96.69 87 ASP A CA 1
ATOM 647 C C . ASP A 1 87 ? -2.842 -16.065 -10.852 1.00 96.69 87 ASP A C 1
ATOM 649 O O . ASP A 1 87 ? -3.862 -16.505 -10.325 1.00 96.69 87 ASP A O 1
ATOM 653 N N . ARG A 1 88 ? -1.639 -16.533 -10.492 1.00 94.50 88 ARG A N 1
ATOM 654 C CA . ARG A 1 88 ? -1.492 -17.637 -9.530 1.00 94.50 88 ARG A CA 1
ATOM 655 C C . ARG A 1 88 ? -1.900 -17.293 -8.099 1.00 94.50 88 ARG A C 1
ATOM 657 O O . ARG A 1 88 ? -2.205 -18.218 -7.347 1.00 94.50 88 ARG A O 1
ATOM 664 N N . CYS A 1 89 ? -1.825 -16.030 -7.682 1.00 92.06 89 CYS A N 1
ATOM 665 C CA . CYS A 1 89 ? -2.013 -15.661 -6.275 1.00 92.06 89 CYS A CA 1
ATOM 666 C C . CYS A 1 89 ? -3.089 -14.603 -6.021 1.00 92.06 89 CYS A C 1
ATOM 668 O O . CYS A 1 89 ? -3.454 -14.432 -4.858 1.00 92.06 89 CYS A O 1
ATOM 670 N N . VAL A 1 90 ? -3.636 -13.958 -7.055 1.00 92.69 90 VAL A N 1
ATOM 671 C CA . VAL A 1 90 ? -4.633 -12.879 -6.944 1.00 92.69 90 VAL A CA 1
ATOM 672 C C . VAL A 1 90 ? -5.822 -13.253 -6.056 1.00 92.69 90 VAL A C 1
ATOM 674 O O . VAL A 1 90 ? -6.148 -12.509 -5.140 1.00 92.69 90 VAL A O 1
ATOM 677 N N . GLY A 1 91 ? -6.373 -14.465 -6.197 1.00 90.81 91 GLY A N 1
ATOM 678 C CA . GLY A 1 91 ? -7.501 -14.935 -5.380 1.00 90.81 91 GLY A CA 1
ATOM 679 C C . GLY A 1 91 ? -7.191 -15.163 -3.891 1.00 90.81 91 GLY A C 1
ATOM 680 O O . GLY A 1 91 ? -8.076 -15.565 -3.140 1.00 90.81 91 GLY A O 1
ATOM 681 N N . SER A 1 92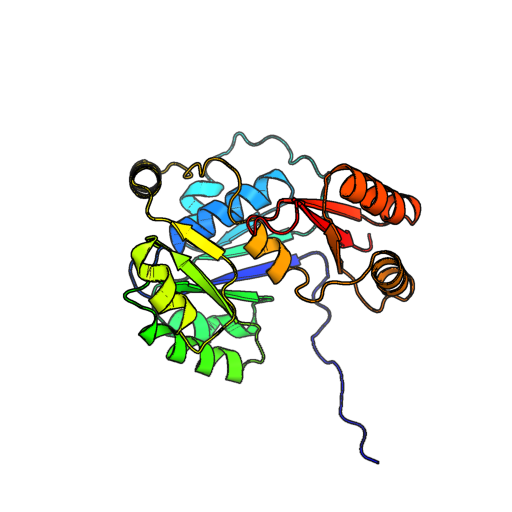 ? -5.942 -14.961 -3.461 1.00 91.00 92 SER A N 1
ATOM 682 C CA . SER A 1 92 ? -5.520 -15.026 -2.054 1.00 91.00 92 SER A CA 1
ATOM 683 C C . SER A 1 92 ? -5.178 -13.662 -1.447 1.00 91.00 92 SER A C 1
ATOM 685 O O . SER A 1 92 ? -4.819 -13.608 -0.271 1.00 91.00 92 SER A O 1
ATOM 687 N N . LEU A 1 93 ? -5.229 -12.589 -2.239 1.00 90.62 93 LEU A N 1
ATOM 688 C CA . LEU A 1 93 ? -4.894 -11.235 -1.805 1.00 90.62 93 LEU A CA 1
ATOM 689 C C . LEU A 1 93 ? -6.141 -10.504 -1.302 1.00 90.62 93 LEU A C 1
ATOM 691 O O . LEU A 1 93 ? -7.224 -10.655 -1.861 1.00 90.62 93 LEU A O 1
ATOM 695 N N . ASP A 1 94 ? -5.963 -9.665 -0.285 1.00 87.12 94 ASP A N 1
ATOM 696 C CA . ASP A 1 94 ? -6.949 -8.651 0.094 1.00 87.12 94 ASP A CA 1
ATOM 697 C C . ASP A 1 94 ? -6.885 -7.450 -0.865 1.00 87.12 94 ASP A C 1
ATOM 699 O O . ASP A 1 94 ? -7.912 -6.864 -1.196 1.00 87.12 94 ASP A O 1
ATOM 703 N N . THR A 1 95 ? -5.681 -7.085 -1.324 1.00 87.06 95 THR A N 1
ATOM 704 C CA . THR A 1 95 ? -5.447 -5.972 -2.261 1.00 87.06 95 THR A CA 1
ATOM 705 C C . THR A 1 95 ? -4.228 -6.244 -3.140 1.00 87.06 95 THR A C 1
ATOM 707 O O . THR A 1 95 ? -3.218 -6.786 -2.670 1.00 87.06 95 THR A O 1
ATOM 710 N N . ALA A 1 96 ? -4.299 -5.841 -4.409 1.00 92.38 96 ALA A N 1
ATOM 711 C CA . ALA A 1 96 ? -3.198 -5.956 -5.356 1.00 92.38 96 ALA A CA 1
ATOM 712 C C . ALA A 1 96 ? -2.716 -4.590 -5.865 1.00 92.38 96 ALA A C 1
ATOM 714 O O . ALA A 1 96 ? -3.504 -3.732 -6.256 1.00 92.38 96 ALA A O 1
ATOM 715 N N . PHE A 1 97 ? -1.395 -4.432 -5.930 1.00 93.38 97 PHE A N 1
ATOM 716 C CA . PHE A 1 97 ? -0.725 -3.258 -6.477 1.00 93.38 97 PHE A CA 1
ATOM 717 C C . PHE A 1 97 ? 0.085 -3.638 -7.710 1.00 93.38 97 PHE A C 1
ATOM 719 O O . PHE A 1 97 ? 0.971 -4.495 -7.642 1.00 93.38 97 PHE A O 1
ATOM 726 N N . VAL A 1 98 ? -0.162 -2.972 -8.835 1.00 96.19 98 VAL A N 1
ATOM 727 C CA . VAL A 1 98 ? 0.687 -3.073 -10.026 1.00 96.19 98 VAL A CA 1
ATOM 728 C C . VAL A 1 98 ? 1.667 -1.912 -10.022 1.00 96.19 98 VAL A C 1
ATOM 730 O O . VAL A 1 98 ? 1.313 -0.746 -10.190 1.00 96.19 98 VAL A O 1
ATOM 733 N N . VAL A 1 99 ? 2.934 -2.249 -9.826 1.00 96.00 99 VAL A N 1
ATOM 734 C CA . VAL A 1 99 ? 4.053 -1.320 -9.846 1.00 96.00 99 VAL A CA 1
ATOM 735 C C . VAL A 1 99 ? 4.537 -1.162 -11.281 1.00 96.00 99 VAL A C 1
ATOM 737 O O . VAL A 1 99 ? 4.979 -2.129 -11.915 1.00 96.00 99 VAL A O 1
ATOM 740 N N . VAL A 1 100 ? 4.490 0.068 -11.779 1.00 96.88 100 VAL A N 1
ATOM 741 C CA . VAL A 1 100 ? 4.820 0.441 -13.160 1.00 96.88 100 VAL A CA 1
ATOM 742 C C . VAL A 1 100 ? 5.770 1.627 -13.193 1.00 96.88 100 VAL A C 1
ATOM 744 O O . VAL A 1 100 ? 5.878 2.375 -12.232 1.00 96.88 100 VAL A O 1
ATOM 747 N N . THR A 1 101 ? 6.451 1.820 -14.314 1.00 95.88 101 THR A N 1
ATOM 748 C CA . THR A 1 101 ? 7.073 3.103 -14.669 1.00 95.88 101 THR A CA 1
ATOM 749 C C . THR A 1 101 ? 6.246 3.790 -15.756 1.00 95.88 101 THR A C 1
ATOM 751 O O . THR A 1 101 ? 5.486 3.091 -16.432 1.00 95.88 101 THR A O 1
ATOM 754 N N . PRO A 1 102 ? 6.428 5.100 -16.013 1.00 94.81 102 PRO A N 1
ATOM 755 C CA . PRO A 1 102 ? 5.806 5.772 -17.158 1.00 94.81 102 PRO A CA 1
ATOM 756 C C . PRO A 1 102 ? 5.975 5.014 -18.489 1.00 94.81 102 PRO A C 1
ATOM 758 O O . PRO A 1 102 ? 5.040 4.935 -19.280 1.00 94.81 102 PRO A O 1
ATOM 761 N N . ASP A 1 103 ? 7.129 4.367 -18.688 1.00 94.81 103 ASP A N 1
ATOM 762 C CA . ASP A 1 103 ? 7.448 3.592 -19.896 1.00 94.81 103 ASP A CA 1
ATOM 763 C C . ASP A 1 103 ? 6.764 2.213 -19.983 1.00 94.81 103 ASP A C 1
ATOM 765 O O . ASP A 1 103 ? 6.908 1.531 -20.993 1.00 94.81 103 ASP A O 1
ATOM 769 N N . THR A 1 104 ? 6.069 1.758 -18.934 1.00 95.38 104 THR A N 1
ATOM 770 C CA . THR A 1 104 ? 5.478 0.404 -18.865 1.00 95.38 104 THR A CA 1
ATOM 771 C C . THR A 1 104 ? 3.985 0.414 -18.538 1.00 95.38 104 THR A C 1
ATOM 773 O O . THR A 1 104 ? 3.456 -0.591 -18.058 1.00 95.38 104 THR A O 1
ATOM 776 N N . LEU A 1 105 ? 3.302 1.546 -18.726 1.00 94.88 105 LEU A N 1
ATOM 777 C CA . LEU A 1 105 ? 1.859 1.673 -18.475 1.00 94.88 105 LEU A CA 1
ATOM 778 C C . LEU A 1 105 ? 1.024 0.760 -19.378 1.00 94.88 105 LEU A C 1
ATOM 780 O O . LEU A 1 105 ? -0.004 0.240 -18.960 1.00 94.88 105 LEU A O 1
ATOM 784 N N . ASP A 1 106 ? 1.490 0.509 -20.598 1.00 94.12 106 ASP A N 1
ATOM 785 C CA . ASP A 1 106 ? 0.852 -0.397 -21.555 1.00 94.12 106 ASP A CA 1
ATOM 786 C C . ASP A 1 106 ? 0.720 -1.837 -21.027 1.00 94.12 106 ASP A C 1
ATOM 788 O O . ASP A 1 106 ? -0.190 -2.567 -21.424 1.00 94.12 106 ASP A O 1
ATOM 792 N N . THR A 1 107 ? 1.577 -2.233 -20.080 1.00 94.88 107 THR A N 1
ATOM 793 C CA . THR A 1 107 ? 1.547 -3.567 -19.462 1.00 94.88 107 THR A CA 1
ATOM 794 C C . THR A 1 107 ? 0.417 -3.768 -18.448 1.00 94.88 107 THR A C 1
ATOM 796 O O . THR A 1 107 ? 0.144 -4.912 -18.088 1.00 94.88 107 THR A O 1
ATOM 799 N N . VAL A 1 108 ? -0.244 -2.697 -17.991 1.00 96.56 108 VAL A N 1
ATOM 800 C CA . VAL A 1 108 ? -1.272 -2.737 -16.930 1.00 96.56 108 VAL A CA 1
ATOM 801 C C . VAL A 1 108 ? -2.499 -3.552 -17.335 1.00 96.56 108 VAL A C 1
ATOM 803 O O . VAL A 1 108 ? -3.007 -4.319 -16.520 1.00 96.56 108 VAL A O 1
ATOM 806 N N . SER A 1 109 ? -2.918 -3.448 -18.598 1.00 95.88 109 SER A N 1
ATOM 807 C CA . SER A 1 109 ? -4.118 -4.117 -19.128 1.00 95.88 109 SER A CA 1
ATOM 808 C C . SER A 1 109 ? -4.149 -5.626 -18.849 1.00 95.88 109 SER A C 1
ATOM 810 O O . SER A 1 109 ? -5.177 -6.169 -18.454 1.00 95.88 109 SER A O 1
ATOM 812 N N . ALA A 1 110 ? -3.001 -6.302 -18.953 1.00 96.62 110 ALA A N 1
ATOM 813 C CA . ALA A 1 110 ? -2.899 -7.732 -18.667 1.00 96.62 110 ALA A CA 1
ATOM 814 C C . ALA A 1 110 ? -3.204 -8.073 -17.196 1.00 96.62 110 ALA A C 1
ATOM 816 O O . ALA A 1 110 ? -3.740 -9.140 -16.909 1.00 96.62 110 ALA A O 1
ATOM 817 N N . TYR A 1 111 ? -2.869 -7.182 -16.258 1.00 97.25 111 TYR A N 1
ATOM 818 C CA . TYR A 1 111 ? -3.187 -7.365 -14.840 1.00 97.25 111 TYR A CA 1
ATOM 819 C C . TYR A 1 111 ? -4.653 -7.025 -14.557 1.00 97.25 111 TYR A C 1
ATOM 821 O O . TYR A 1 111 ? -5.299 -7.748 -13.807 1.00 97.25 111 TYR A O 1
ATOM 829 N N . GLU A 1 112 ? -5.210 -5.983 -15.176 1.00 95.88 112 GLU A N 1
ATOM 830 C CA . GLU A 1 112 ? -6.636 -5.640 -15.037 1.00 95.88 112 GLU A CA 1
ATOM 831 C C . GLU A 1 112 ? -7.563 -6.765 -15.496 1.00 95.88 112 GLU A C 1
ATOM 833 O O . GLU A 1 112 ? -8.537 -7.091 -14.811 1.00 95.88 112 GLU A O 1
ATOM 838 N N . GLU A 1 113 ? -7.248 -7.389 -16.635 1.00 95.62 113 GLU A N 1
ATOM 839 C CA . GLU A 1 113 ? -8.006 -8.528 -17.159 1.00 95.62 113 GLU A CA 1
ATOM 840 C C . GLU A 1 113 ? -8.042 -9.685 -16.152 1.00 95.62 113 GLU A C 1
ATOM 842 O O . GLU A 1 113 ? -9.102 -10.267 -15.909 1.00 95.62 113 GLU A O 1
ATOM 847 N N . ILE A 1 114 ? -6.901 -9.981 -15.519 1.00 96.31 114 ILE A N 1
ATOM 848 C CA . ILE A 1 114 ? -6.807 -10.988 -14.458 1.00 96.31 114 ILE A CA 1
ATOM 849 C C . ILE A 1 114 ? -7.630 -10.546 -13.244 1.00 96.31 114 ILE A C 1
ATOM 851 O O . ILE A 1 114 ? -8.501 -11.293 -12.810 1.00 96.31 114 ILE A O 1
ATOM 855 N N . ALA A 1 115 ? -7.409 -9.341 -12.713 1.00 93.38 115 ALA A N 1
ATOM 856 C CA . ALA A 1 115 ? -8.081 -8.849 -11.506 1.00 93.38 115 ALA A CA 1
ATOM 857 C C . ALA A 1 115 ? -9.614 -8.864 -11.639 1.00 93.38 115 ALA A C 1
ATOM 859 O O . ALA A 1 115 ? -10.312 -9.310 -10.726 1.00 93.38 115 ALA A O 1
ATOM 860 N N . THR A 1 116 ? -10.127 -8.487 -12.815 1.00 92.50 116 THR A N 1
ATOM 861 C CA . THR A 1 116 ? -11.559 -8.546 -13.157 1.00 92.50 116 THR A CA 1
ATOM 862 C C . THR A 1 116 ? -12.114 -9.969 -13.058 1.00 92.50 116 THR A C 1
ATOM 864 O O . THR A 1 116 ? -13.243 -10.168 -12.613 1.00 92.50 116 THR A O 1
ATOM 867 N N . GLY A 1 117 ? -11.324 -10.980 -13.432 1.00 92.19 117 GLY A N 1
ATOM 868 C CA . GLY A 1 117 ? -11.708 -12.389 -13.320 1.00 92.19 117 GLY A CA 1
ATOM 869 C C . GLY A 1 117 ? -11.848 -12.894 -11.879 1.00 92.19 117 GLY A C 1
ATOM 870 O O . GLY A 1 117 ? -12.553 -13.880 -11.656 1.00 92.19 117 GLY A O 1
ATOM 871 N N . TYR A 1 118 ? -11.216 -12.222 -10.911 1.00 90.69 118 TYR A N 1
ATOM 872 C CA . TYR A 1 118 ? -11.191 -12.614 -9.496 1.00 90.69 118 TYR A CA 1
ATOM 873 C C . TYR A 1 118 ? -11.882 -11.617 -8.555 1.00 90.69 118 TYR A C 1
ATOM 875 O O . TYR A 1 118 ? -11.838 -11.828 -7.345 1.00 90.69 118 TYR A O 1
ATOM 883 N N . ASP A 1 119 ? -12.514 -10.560 -9.077 1.00 87.62 119 ASP A N 1
ATOM 884 C CA . ASP A 1 119 ? -13.170 -9.511 -8.272 1.00 87.62 119 ASP A CA 1
ATOM 885 C C . ASP A 1 119 ? -12.234 -8.950 -7.178 1.00 87.62 119 ASP A C 1
ATOM 887 O O . ASP A 1 119 ? -12.568 -8.867 -5.990 1.00 87.62 119 ASP A O 1
ATOM 891 N N . THR A 1 120 ? -10.989 -8.677 -7.580 1.00 86.12 120 THR A N 1
ATOM 892 C CA . THR A 1 120 ? -9.922 -8.178 -6.704 1.00 86.12 120 THR A CA 1
ATOM 893 C C . THR A 1 120 ? -9.625 -6.723 -7.027 1.00 86.12 120 THR A C 1
ATOM 895 O O . THR A 1 120 ? -9.392 -6.383 -8.187 1.00 86.12 120 THR A O 1
ATOM 898 N N . ASP A 1 121 ? -9.586 -5.885 -5.993 1.00 85.12 121 ASP A N 1
ATOM 899 C CA . ASP A 1 121 ? -9.253 -4.471 -6.126 1.00 85.12 121 ASP A CA 1
ATOM 900 C C . ASP A 1 121 ? -7.788 -4.313 -6.569 1.00 85.12 121 ASP A C 1
ATOM 902 O O . ASP A 1 121 ? -6.867 -4.885 -5.968 1.00 85.12 121 ASP A O 1
ATOM 906 N N . LEU A 1 122 ? -7.589 -3.554 -7.650 1.00 90.00 122 LEU A N 1
ATOM 907 C CA . LEU A 1 122 ? -6.299 -3.335 -8.295 1.00 90.00 122 LEU A CA 1
ATOM 908 C C . LEU A 1 122 ? -5.963 -1.846 -8.283 1.00 90.00 122 LEU A C 1
ATOM 910 O O . LEU A 1 122 ? -6.747 -1.033 -8.764 1.00 90.00 122 LEU A O 1
ATOM 914 N N . PHE A 1 123 ? -4.771 -1.507 -7.802 1.00 90.56 123 PHE A N 1
ATOM 915 C CA . PHE A 1 123 ? -4.275 -0.132 -7.756 1.00 90.56 123 PHE A CA 1
ATOM 916 C C . PHE A 1 123 ? -2.912 -0.014 -8.434 1.00 90.56 123 PHE A C 1
ATOM 918 O O . PHE A 1 123 ? -2.147 -0.983 -8.508 1.00 90.56 123 PHE A O 1
ATOM 925 N N . LEU A 1 124 ? -2.574 1.183 -8.908 1.00 91.62 124 LEU A N 1
ATOM 926 C CA . LEU A 1 124 ? -1.275 1.470 -9.509 1.00 91.62 124 LEU A CA 1
ATOM 927 C C . LEU A 1 124 ? -0.325 2.150 -8.535 1.00 91.62 124 LEU A C 1
ATOM 929 O O . LEU A 1 124 ? -0.691 3.085 -7.826 1.00 91.62 124 LEU A O 1
ATOM 933 N N . ILE A 1 125 ? 0.942 1.753 -8.605 1.00 91.00 125 ILE A N 1
ATOM 934 C CA . ILE A 1 125 ? 2.051 2.516 -8.035 1.00 91.00 125 ILE A CA 1
ATOM 935 C C . ILE A 1 125 ? 2.995 2.881 -9.171 1.00 91.00 125 ILE A C 1
ATOM 937 O O . ILE A 1 125 ? 3.581 2.006 -9.815 1.00 91.00 125 ILE A O 1
ATOM 941 N N . VAL A 1 126 ? 3.153 4.179 -9.424 1.00 92.38 126 VAL A N 1
ATOM 942 C CA . VAL A 1 126 ? 3.988 4.677 -10.522 1.00 92.38 126 VAL A CA 1
ATOM 943 C C . VAL A 1 126 ? 5.360 5.057 -9.979 1.00 92.38 126 VAL A C 1
ATOM 945 O O . VAL A 1 126 ? 5.504 6.050 -9.271 1.00 92.38 126 VAL A O 1
ATOM 948 N N . THR A 1 127 ? 6.386 4.279 -10.313 1.00 92.56 127 THR A N 1
ATOM 949 C CA . THR A 1 127 ? 7.769 4.508 -9.888 1.00 92.56 127 THR A CA 1
ATOM 950 C C . THR A 1 127 ? 8.607 5.195 -10.956 1.00 92.56 127 THR A C 1
ATOM 952 O O . THR A 1 127 ? 8.283 5.187 -12.145 1.00 92.56 127 THR A O 1
ATOM 955 N N . ARG A 1 128 ? 9.727 5.783 -10.51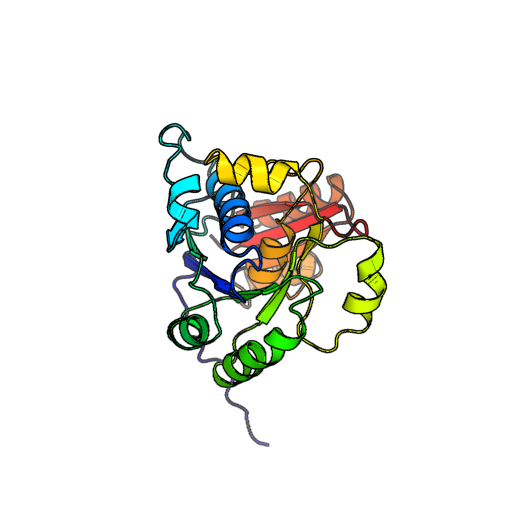7 1.00 91.38 128 ARG A N 1
ATOM 956 C CA . ARG A 1 128 ? 10.640 6.581 -11.350 1.00 91.38 128 ARG A CA 1
ATOM 957 C C . ARG A 1 128 ? 9.918 7.706 -12.082 1.00 91.38 128 ARG A C 1
ATOM 959 O O . ARG A 1 128 ? 10.297 8.076 -13.190 1.00 91.38 128 ARG A O 1
ATOM 966 N N . MET A 1 129 ? 8.868 8.231 -11.459 1.00 89.38 129 MET A N 1
ATOM 967 C CA . MET A 1 129 ? 8.104 9.328 -12.020 1.00 89.38 129 MET A CA 1
ATOM 968 C C . MET A 1 129 ? 8.986 10.578 -12.081 1.00 89.38 129 MET A C 1
ATOM 970 O O . MET A 1 129 ? 9.653 10.936 -11.105 1.00 89.38 129 MET A O 1
ATOM 974 N N . ARG A 1 130 ? 8.961 11.276 -13.213 1.00 89.25 130 ARG A N 1
AT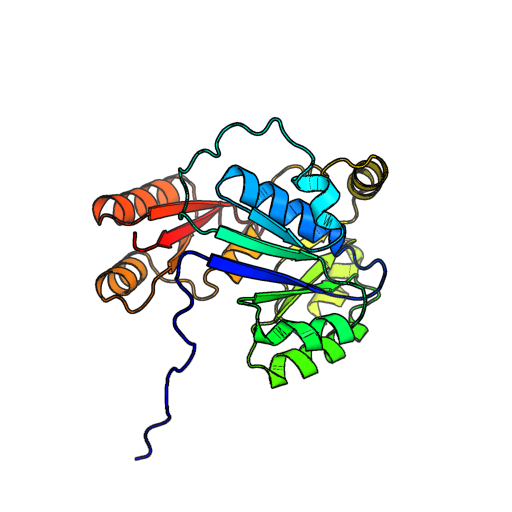OM 975 C CA . ARG A 1 130 ? 9.480 12.639 -13.339 1.00 89.25 130 ARG A CA 1
ATOM 976 C C . ARG A 1 130 ? 8.319 13.609 -13.459 1.00 89.25 130 ARG A C 1
ATOM 978 O O . ARG A 1 130 ? 7.230 13.267 -13.914 1.00 89.25 130 ARG A O 1
ATOM 985 N N . GLN A 1 131 ? 8.582 14.880 -13.162 1.00 85.62 131 GLN A N 1
ATOM 986 C CA . GLN A 1 131 ? 7.585 15.939 -13.340 1.00 85.62 131 GLN A CA 1
ATOM 987 C C . GLN A 1 131 ? 7.034 16.001 -14.779 1.00 85.62 131 GLN A C 1
ATOM 989 O O . GLN A 1 131 ? 5.866 16.332 -14.976 1.00 85.62 131 GLN A O 1
ATOM 994 N N . ALA A 1 132 ? 7.866 15.673 -15.774 1.00 90.44 132 ALA A N 1
ATOM 995 C CA . ALA A 1 132 ? 7.486 15.650 -17.185 1.00 90.44 132 ALA A CA 1
ATOM 996 C C . ALA A 1 132 ? 6.464 14.548 -17.527 1.00 90.44 132 ALA A C 1
ATOM 998 O O . ALA A 1 132 ? 5.701 14.712 -18.474 1.00 90.44 132 ALA A O 1
ATOM 999 N N . ASP A 1 133 ? 6.395 13.473 -16.738 1.00 91.69 133 ASP A N 1
ATOM 1000 C CA . ASP A 1 133 ? 5.515 12.328 -17.004 1.00 91.69 133 ASP A CA 1
ATOM 1001 C C . ASP A 1 133 ? 4.085 12.562 -16.496 1.00 91.69 133 ASP A C 1
ATOM 1003 O O . ASP A 1 133 ? 3.176 11.781 -16.765 1.00 91.69 133 ASP A O 1
ATOM 1007 N N . ARG A 1 134 ? 3.845 13.658 -15.766 1.00 87.50 134 ARG A N 1
ATOM 1008 C CA . ARG A 1 134 ? 2.565 13.925 -15.095 1.00 87.50 134 ARG A CA 1
ATOM 1009 C C . ARG A 1 134 ? 1.370 13.956 -16.048 1.00 87.50 134 ARG A C 1
ATOM 1011 O O . ARG A 1 134 ? 0.292 13.499 -15.680 1.00 87.50 134 ARG A O 1
ATOM 1018 N N . GLU A 1 135 ? 1.534 14.526 -17.239 1.00 89.00 135 GLU A N 1
ATOM 1019 C CA . GLU A 1 135 ? 0.454 14.578 -18.234 1.00 89.00 135 GLU A CA 1
ATOM 1020 C C . GLU A 1 135 ? 0.168 13.202 -18.834 1.00 89.00 135 GLU A C 1
ATOM 1022 O O . GLU A 1 135 ? -0.995 12.871 -19.044 1.00 89.00 135 GLU A O 1
ATOM 1027 N N . LEU A 1 136 ? 1.208 12.385 -19.029 1.00 92.06 136 LEU A N 1
ATOM 1028 C CA . LEU A 1 136 ? 1.066 11.007 -19.486 1.00 92.06 136 LEU A CA 1
ATOM 1029 C C . LEU A 1 136 ? 0.259 10.182 -18.477 1.00 92.06 136 LEU A C 1
ATOM 1031 O O . LEU A 1 136 ? -0.715 9.549 -18.869 1.00 92.06 136 LEU A O 1
ATOM 1035 N N . ILE A 1 137 ? 0.608 10.246 -17.185 1.00 89.94 137 ILE A N 1
ATOM 1036 C CA . ILE A 1 137 ? -0.130 9.507 -16.147 1.00 89.94 137 ILE A CA 1
ATOM 1037 C C . ILE A 1 137 ? -1.570 10.010 -16.019 1.00 89.94 137 ILE A C 1
ATOM 1039 O O . ILE A 1 137 ? -2.488 9.216 -15.879 1.00 89.94 137 ILE A O 1
ATOM 1043 N N . ARG A 1 138 ? -1.802 11.323 -16.125 1.00 88.25 138 ARG A N 1
ATOM 1044 C CA . ARG A 1 138 ? -3.165 11.885 -16.085 1.00 88.25 138 ARG A CA 1
ATOM 1045 C C . ARG A 1 138 ? -4.047 11.455 -17.252 1.00 88.25 138 ARG A C 1
ATOM 1047 O O . ARG A 1 138 ? -5.263 11.464 -17.106 1.00 88.25 138 ARG A O 1
ATOM 1054 N N . ALA A 1 139 ? -3.452 11.189 -18.409 1.00 92.00 139 ALA A N 1
ATOM 1055 C CA . ALA A 1 139 ? -4.171 10.748 -19.597 1.00 92.00 139 ALA A CA 1
ATOM 1056 C C . ALA A 1 139 ? -4.337 9.222 -19.659 1.00 92.00 139 ALA A C 1
ATOM 1058 O O . ALA A 1 139 ? -5.011 8.733 -20.564 1.00 92.00 139 ALA A O 1
ATOM 1059 N N . PHE A 1 140 ? -3.702 8.483 -18.746 1.00 93.50 140 PHE A N 1
ATOM 1060 C CA . PHE A 1 140 ? -3.796 7.035 -18.684 1.00 93.50 140 PHE A CA 1
ATOM 1061 C C . PHE A 1 140 ? -5.187 6.613 -18.194 1.00 93.50 140 PHE A C 1
ATOM 1063 O O . PHE A 1 140 ? -5.663 7.098 -17.171 1.00 93.50 140 PHE A O 1
ATOM 1070 N N . ASP A 1 141 ? -5.823 5.721 -18.950 1.00 92.38 141 ASP A N 1
ATOM 1071 C CA . ASP A 1 141 ? -7.121 5.125 -18.636 1.00 92.38 141 ASP A CA 1
ATOM 1072 C C . ASP A 1 141 ? -6.871 3.709 -18.105 1.00 92.38 141 ASP A C 1
ATOM 1074 O O . ASP A 1 141 ? -6.489 2.823 -18.870 1.00 92.38 141 ASP A O 1
ATOM 1078 N N . GLY A 1 142 ? -6.981 3.535 -16.789 1.00 90.94 142 GLY A N 1
ATOM 1079 C CA . GLY A 1 142 ? -6.697 2.283 -16.088 1.00 90.94 142 GLY A CA 1
ATOM 1080 C C . GLY A 1 142 ? -6.989 2.400 -14.588 1.00 90.94 142 GLY A C 1
ATOM 1081 O O . GLY A 1 142 ? -7.770 3.280 -14.202 1.00 90.94 142 GLY A O 1
ATOM 1082 N N . PRO A 1 143 ? -6.379 1.566 -13.723 1.00 90.62 143 PRO A N 1
ATOM 1083 C CA . PRO A 1 143 ? -6.735 1.532 -12.315 1.00 90.62 143 PRO A CA 1
ATOM 1084 C C . PRO A 1 143 ? -6.334 2.818 -11.603 1.00 90.62 143 PRO A C 1
ATOM 1086 O O . PRO A 1 143 ? -5.449 3.558 -12.046 1.00 90.62 143 PRO A O 1
ATOM 1089 N N . GLU A 1 144 ? -6.969 3.057 -10.460 1.00 87.25 144 GLU A N 1
ATOM 1090 C CA . GLU A 1 144 ? -6.660 4.205 -9.618 1.00 87.25 144 GLU A CA 1
ATOM 1091 C C . GLU A 1 144 ? -5.182 4.196 -9.198 1.00 87.25 144 GLU A C 1
ATOM 1093 O O . GLU A 1 144 ? -4.606 3.156 -8.861 1.00 87.25 144 GLU A O 1
ATOM 1098 N N . VAL A 1 145 ? -4.545 5.368 -9.260 1.00 86.38 145 VAL A N 1
ATOM 1099 C CA . VAL A 1 145 ? -3.152 5.537 -8.841 1.00 86.38 145 VAL A CA 1
ATOM 1100 C C . VAL A 1 145 ? -3.110 5.780 -7.341 1.00 86.38 145 VAL A C 1
ATOM 1102 O O . VAL A 1 145 ? -3.480 6.863 -6.895 1.00 86.38 145 VAL A O 1
ATOM 1105 N N . ALA A 1 146 ? -2.577 4.806 -6.606 1.00 82.31 146 ALA A N 1
ATOM 1106 C CA . ALA A 1 146 ? -2.428 4.861 -5.156 1.00 82.31 146 ALA A CA 1
ATOM 1107 C C . ALA A 1 146 ? -1.225 5.703 -4.710 1.00 82.31 146 ALA A C 1
ATOM 1109 O O . ALA A 1 146 ? -1.269 6.384 -3.689 1.00 82.31 146 ALA A O 1
ATOM 1110 N N . GLU A 1 147 ? -0.108 5.651 -5.447 1.00 82.38 147 GLU A N 1
ATOM 1111 C CA . GLU A 1 147 ? 1.115 6.356 -5.044 1.00 82.38 147 GLU A CA 1
ATOM 1112 C C . GLU A 1 147 ? 2.057 6.647 -6.220 1.00 82.38 147 GLU A C 1
ATOM 1114 O O . GLU A 1 147 ? 2.140 5.887 -7.195 1.00 82.38 147 GLU A O 1
ATOM 1119 N N . TYR A 1 148 ? 2.823 7.733 -6.083 1.00 84.56 148 TYR A N 1
ATOM 1120 C CA . TYR A 1 148 ? 3.919 8.091 -6.980 1.00 84.56 148 TYR A CA 1
ATOM 1121 C C . TYR A 1 148 ? 5.259 7.982 -6.250 1.00 84.56 148 TYR A C 1
ATOM 1123 O O . TYR A 1 148 ? 5.513 8.687 -5.277 1.00 84.56 148 TYR A O 1
ATOM 1131 N N . VAL A 1 149 ? 6.171 7.163 -6.771 1.00 85.69 149 VAL A N 1
ATOM 1132 C CA . VAL A 1 149 ? 7.570 7.133 -6.327 1.00 85.69 149 VAL A CA 1
ATOM 1133 C C . VAL A 1 149 ? 8.410 7.870 -7.365 1.00 85.69 149 VAL A C 1
ATOM 1135 O O . VAL A 1 149 ? 8.662 7.361 -8.461 1.00 85.69 149 VAL A O 1
ATOM 1138 N N . TYR A 1 150 ? 8.825 9.091 -7.035 1.00 85.94 150 TYR A N 1
ATOM 1139 C CA . TYR A 1 150 ? 9.635 9.916 -7.929 1.00 85.94 150 TYR A CA 1
ATOM 1140 C C . TYR A 1 150 ? 11.029 9.321 -8.148 1.00 85.94 150 TYR A C 1
ATOM 1142 O O . TYR A 1 150 ? 11.542 8.548 -7.338 1.00 85.94 150 TYR A O 1
ATOM 1150 N N . GLU A 1 151 ? 11.642 9.655 -9.283 1.00 86.69 151 GLU A N 1
ATOM 1151 C CA . GLU A 1 151 ? 13.024 9.269 -9.553 1.00 86.69 151 GLU A CA 1
ATOM 1152 C C . GLU A 1 151 ? 13.973 9.932 -8.545 1.00 86.69 151 GLU A C 1
ATOM 1154 O O . GLU A 1 151 ? 14.157 11.148 -8.547 1.00 86.69 151 GLU A O 1
ATOM 1159 N N . ASP A 1 152 ? 14.606 9.107 -7.716 1.00 86.94 152 ASP A N 1
ATOM 1160 C CA . ASP A 1 152 ? 15.633 9.514 -6.766 1.00 86.94 152 ASP A CA 1
ATOM 1161 C C . ASP A 1 152 ? 16.830 8.566 -6.886 1.00 86.94 152 ASP A C 1
ATOM 1163 O O . ASP A 1 152 ? 16.689 7.344 -6.841 1.00 86.94 152 ASP A O 1
ATOM 1167 N N . ALA A 1 153 ? 18.025 9.134 -7.055 1.00 87.31 153 ALA A N 1
ATOM 1168 C CA . ALA A 1 153 ? 19.269 8.384 -7.162 1.00 87.31 153 ALA A CA 1
ATOM 1169 C C . ALA A 1 153 ? 19.719 7.762 -5.827 1.00 87.31 153 ALA A C 1
ATOM 1171 O O . ALA A 1 153 ? 20.596 6.897 -5.843 1.00 87.31 153 ALA A O 1
ATOM 1172 N N . ALA A 1 154 ? 19.169 8.185 -4.687 1.00 88.94 154 ALA A N 1
ATOM 1173 C CA . ALA A 1 154 ? 19.405 7.550 -3.393 1.00 88.94 154 ALA A CA 1
ATOM 1174 C C . ALA A 1 154 ? 18.769 6.154 -3.320 1.00 88.94 154 ALA A C 1
ATOM 1176 O O . ALA A 1 154 ? 19.399 5.234 -2.808 1.00 88.94 154 ALA A O 1
ATOM 1177 N N . ILE A 1 155 ? 17.588 5.968 -3.920 1.00 89.06 155 ILE A N 1
ATOM 1178 C CA . ILE A 1 155 ? 16.860 4.692 -3.914 1.00 89.06 155 ILE A CA 1
ATOM 1179 C C . ILE A 1 155 ? 17.686 3.535 -4.500 1.00 89.06 155 ILE A C 1
ATOM 1181 O O . ILE A 1 155 ? 17.918 2.565 -3.782 1.00 89.06 155 ILE A O 1
ATOM 1185 N N . PRO A 1 156 ? 18.156 3.576 -5.766 1.00 89.69 156 PRO A N 1
ATOM 1186 C CA . PRO A 1 156 ? 18.927 2.469 -6.319 1.00 89.69 156 PRO A CA 1
ATOM 1187 C C . PRO A 1 156 ? 20.247 2.259 -5.572 1.00 89.69 156 PRO A C 1
ATOM 1189 O O . PRO A 1 156 ? 20.657 1.117 -5.432 1.00 89.69 156 PRO A O 1
ATOM 1192 N N . ARG A 1 157 ? 20.878 3.319 -5.041 1.00 90.69 157 ARG A N 1
ATOM 1193 C CA . ARG A 1 157 ? 22.107 3.185 -4.241 1.00 90.69 157 ARG A CA 1
ATOM 1194 C C . ARG A 1 157 ? 21.871 2.424 -2.940 1.00 90.69 157 ARG A C 1
ATOM 1196 O O . ARG A 1 157 ? 22.673 1.559 -2.622 1.00 90.69 157 ARG A O 1
ATOM 1203 N N . ALA A 1 158 ? 20.793 2.738 -2.219 1.00 89.81 158 ALA A N 1
ATOM 1204 C CA . ALA A 1 158 ? 20.424 2.029 -0.997 1.00 89.81 158 ALA A CA 1
ATOM 1205 C C . ALA A 1 158 ? 20.110 0.558 -1.305 1.00 89.81 158 ALA A C 1
ATOM 1207 O O . ALA A 1 158 ? 20.710 -0.334 -0.718 1.00 89.81 158 ALA A O 1
ATOM 1208 N N . MET A 1 159 ? 19.284 0.299 -2.325 1.00 90.38 159 MET A N 1
ATOM 1209 C CA . MET A 1 159 ? 18.954 -1.072 -2.732 1.00 90.38 159 MET A CA 1
ATOM 1210 C C . MET A 1 159 ? 20.191 -1.877 -3.173 1.00 90.38 159 MET A C 1
ATOM 1212 O O . MET A 1 159 ? 20.265 -3.066 -2.897 1.00 90.38 159 MET A O 1
ATOM 1216 N N . GLU A 1 160 ? 21.159 -1.256 -3.860 1.00 90.81 160 GLU A N 1
ATOM 1217 C CA . GLU A 1 160 ? 22.437 -1.887 -4.240 1.00 90.81 160 GLU A CA 1
ATOM 1218 C C . GLU A 1 160 ? 23.364 -2.148 -3.042 1.00 90.81 160 GLU A C 1
ATOM 1220 O O . GLU A 1 160 ? 24.232 -3.016 -3.124 1.00 90.81 160 GLU A O 1
ATOM 1225 N N . ALA A 1 161 ? 23.198 -1.393 -1.955 1.00 90.00 161 ALA A N 1
ATOM 1226 C CA . ALA A 1 161 ? 23.919 -1.561 -0.698 1.00 90.00 161 ALA A CA 1
ATOM 1227 C C . ALA A 1 161 ? 23.213 -2.521 0.279 1.00 90.00 161 ALA A C 1
ATOM 1229 O O . ALA A 1 161 ? 23.666 -2.654 1.412 1.00 90.00 161 ALA A O 1
ATOM 1230 N N . ASP A 1 162 ? 22.129 -3.179 -0.152 1.00 88.50 162 ASP A N 1
ATOM 1231 C CA . ASP A 1 162 ? 21.243 -3.983 0.699 1.00 88.50 162 ASP A CA 1
ATOM 1232 C C . ASP A 1 162 ? 20.644 -3.179 1.880 1.00 88.50 162 ASP A C 1
ATOM 1234 O O . ASP A 1 162 ? 20.356 -3.719 2.946 1.00 88.50 162 ASP A O 1
ATOM 1238 N N . GLU A 1 163 ? 20.437 -1.872 1.686 1.00 88.31 163 GLU A N 1
ATOM 1239 C CA . GLU A 1 163 ? 19.860 -0.942 2.662 1.00 88.31 163 GLU A CA 1
ATOM 1240 C C . GLU A 1 163 ? 18.417 -0.561 2.288 1.00 88.31 163 GLU A C 1
ATOM 1242 O O . GLU A 1 163 ? 18.060 -0.445 1.109 1.00 88.31 163 GLU A O 1
ATOM 1247 N N . ILE A 1 164 ? 17.578 -0.313 3.299 1.00 86.88 164 ILE A N 1
ATOM 1248 C CA . ILE A 1 164 ? 16.214 0.193 3.103 1.00 86.88 164 ILE A CA 1
ATOM 1249 C C . ILE A 1 164 ? 16.295 1.661 2.651 1.00 86.88 164 ILE A C 1
ATOM 1251 O O . ILE A 1 164 ? 16.882 2.483 3.359 1.00 86.88 164 ILE A O 1
ATOM 1255 N N . PRO A 1 165 ? 15.716 2.036 1.493 1.00 84.12 165 PRO A N 1
ATOM 1256 C CA . PRO A 1 165 ? 15.754 3.419 1.040 1.00 84.12 165 PRO A CA 1
ATOM 1257 C C . PRO A 1 165 ? 15.006 4.354 1.993 1.00 84.12 165 PRO A C 1
ATOM 1259 O O . PRO A 1 165 ? 13.848 4.119 2.333 1.00 84.12 165 PRO A O 1
ATOM 1262 N N . THR A 1 166 ? 15.633 5.470 2.354 1.00 79.31 166 THR A N 1
ATOM 1263 C CA . THR A 1 166 ? 14.950 6.558 3.058 1.00 79.31 166 THR A CA 1
ATOM 1264 C C . THR A 1 166 ? 14.329 7.499 2.044 1.00 79.31 166 THR A C 1
ATOM 1266 O O . THR A 1 166 ? 15.006 8.005 1.153 1.00 79.31 166 THR A O 1
ATOM 1269 N N . LEU A 1 167 ? 13.041 7.763 2.204 1.00 70.81 167 LEU A N 1
ATOM 1270 C CA . LEU A 1 167 ? 12.316 8.750 1.424 1.00 70.81 167 LEU A CA 1
ATOM 1271 C C . LEU A 1 167 ? 11.993 9.920 2.359 1.00 70.81 167 LEU A C 1
ATOM 1273 O O . LEU A 1 167 ? 11.182 9.782 3.278 1.00 70.81 167 LEU A O 1
ATOM 1277 N N . GLU A 1 168 ? 12.706 11.034 2.183 1.00 57.34 168 GLU A N 1
ATOM 1278 C CA . GLU A 1 168 ? 12.519 12.239 2.997 1.00 57.34 168 GLU A CA 1
ATOM 1279 C C . GLU A 1 168 ? 11.091 12.796 2.812 1.00 57.34 168 GLU A C 1
ATOM 1281 O O . GLU A 1 168 ? 10.560 12.822 1.705 1.00 57.34 168 GLU A O 1
ATOM 1286 N N . ASP A 1 169 ? 10.472 13.230 3.915 1.00 49.84 169 ASP A N 1
ATOM 1287 C CA . ASP A 1 169 ? 9.206 13.980 3.956 1.00 49.84 169 ASP A CA 1
ATOM 1288 C C . ASP A 1 169 ? 7.912 13.293 3.460 1.00 49.84 169 ASP A C 1
ATOM 1290 O O . ASP A 1 169 ? 7.054 13.952 2.874 1.00 49.84 169 ASP A O 1
ATOM 1294 N N . ARG A 1 170 ? 7.678 12.044 3.913 1.00 61.50 170 ARG A N 1
ATOM 1295 C CA . ARG A 1 170 ? 6.417 11.243 3.839 1.00 61.50 170 ARG A CA 1
ATOM 1296 C C . ARG A 1 170 ? 6.320 10.376 2.589 1.00 61.50 170 ARG A C 1
ATOM 1298 O O . ARG A 1 170 ? 6.297 10.899 1.487 1.00 61.50 170 ARG A O 1
ATOM 1305 N N . THR A 1 171 ? 6.179 9.057 2.750 1.00 58.03 171 THR A N 1
ATOM 1306 C CA . THR A 1 171 ? 6.011 8.144 1.604 1.00 58.03 171 THR A CA 1
ATOM 1307 C C . THR A 1 171 ? 5.355 6.806 1.958 1.00 58.03 171 THR A C 1
ATOM 1309 O O . THR A 1 171 ? 5.503 6.278 3.059 1.00 58.03 171 THR A O 1
ATOM 1312 N N . VAL A 1 172 ? 4.628 6.278 0.966 1.00 59.44 172 VAL A N 1
ATOM 1313 C CA . VAL A 1 172 ? 4.005 4.947 0.828 1.00 59.44 172 VAL A CA 1
ATOM 1314 C C . VAL A 1 172 ? 2.895 4.580 1.820 1.00 59.44 172 VAL A C 1
ATOM 1316 O O . VAL A 1 172 ? 2.162 3.628 1.575 1.00 59.44 172 VAL A O 1
ATOM 1319 N N . GLU A 1 173 ? 2.660 5.353 2.883 1.00 57.81 173 GLU A N 1
ATOM 1320 C CA . GLU A 1 173 ? 1.514 5.118 3.783 1.00 57.81 173 GLU A CA 1
ATOM 1321 C C . GLU A 1 173 ? 0.147 5.252 3.072 1.00 57.81 173 GLU A C 1
ATOM 1323 O O . GLU A 1 173 ? -0.826 4.655 3.528 1.00 57.81 173 GLU A O 1
ATOM 1328 N N . ALA A 1 174 ? 0.066 5.936 1.920 1.00 56.09 174 ALA A N 1
ATOM 1329 C CA . ALA A 1 174 ? -1.135 5.972 1.074 1.00 56.09 174 ALA A CA 1
ATOM 1330 C C . ALA A 1 174 ? -1.539 4.574 0.563 1.00 56.09 174 ALA A C 1
ATOM 1332 O O . ALA A 1 174 ? -2.718 4.226 0.604 1.00 56.09 174 ALA A O 1
ATOM 1333 N N . VAL A 1 175 ? -0.554 3.731 0.215 1.00 61.66 175 VAL A N 1
ATOM 1334 C CA . VAL A 1 175 ? -0.758 2.313 -0.146 1.00 61.66 175 VAL A CA 1
ATOM 1335 C C . VAL A 1 175 ? -1.448 1.566 0.994 1.00 61.66 175 VAL A C 1
ATOM 1337 O O . VAL A 1 175 ? -2.278 0.699 0.749 1.00 61.66 175 VAL A O 1
ATOM 1340 N N . LEU A 1 176 ? -1.148 1.921 2.248 1.00 63.53 176 LEU A N 1
ATOM 1341 C CA . LEU A 1 176 ? -1.771 1.310 3.423 1.00 63.53 176 LEU A CA 1
ATOM 1342 C C . LEU A 1 176 ? -3.191 1.825 3.658 1.00 63.53 176 LEU A C 1
ATOM 1344 O O . LEU A 1 176 ? -4.068 1.036 3.997 1.00 63.53 176 LEU A O 1
ATOM 1348 N N . ILE A 1 177 ? -3.424 3.126 3.477 1.00 62.03 177 ILE A N 1
ATOM 1349 C CA . ILE A 1 177 ? -4.738 3.757 3.664 1.00 62.03 177 ILE A CA 1
ATOM 1350 C C . ILE A 1 177 ? -5.752 3.200 2.654 1.00 62.03 177 ILE A C 1
ATOM 1352 O O . ILE A 1 177 ? -6.854 2.810 3.047 1.00 62.03 177 ILE A O 1
ATOM 1356 N N . GLU A 1 178 ? -5.371 3.117 1.378 1.00 60.97 178 GLU A N 1
ATOM 1357 C CA . GLU A 1 178 ? -6.233 2.592 0.312 1.00 60.97 178 GLU A CA 1
ATOM 1358 C C . GLU A 1 178 ? -6.391 1.069 0.392 1.00 60.97 178 GLU A C 1
ATOM 1360 O O . GLU A 1 178 ? -7.503 0.573 0.221 1.00 60.97 178 GLU A O 1
ATOM 1365 N N . ALA A 1 179 ? -5.334 0.324 0.754 1.00 60.97 179 ALA A N 1
ATOM 1366 C CA . ALA A 1 179 ? -5.431 -1.126 0.964 1.00 60.97 179 ALA A CA 1
ATOM 1367 C C . ALA A 1 179 ? -6.327 -1.513 2.147 1.00 60.97 179 ALA A C 1
ATOM 1369 O O . ALA A 1 179 ? -6.992 -2.548 2.116 1.00 60.97 179 ALA A O 1
ATOM 1370 N N . LEU A 1 180 ? -6.308 -0.740 3.237 1.00 64.31 180 LEU A N 1
ATOM 1371 C CA . LEU A 1 180 ? -7.008 -1.120 4.467 1.00 64.31 180 LEU A CA 1
ATOM 1372 C C . LEU A 1 180 ? -8.494 -0.817 4.424 1.00 64.31 180 LEU A C 1
ATOM 1374 O O . LEU A 1 180 ? -9.297 -1.597 4.945 1.00 64.31 180 LEU A O 1
ATOM 1378 N N . GLN A 1 181 ? -8.860 0.334 3.870 1.00 67.94 181 GLN A N 1
ATOM 1379 C CA . GLN A 1 181 ? -10.252 0.732 3.765 1.00 67.94 181 GLN A CA 1
ATOM 1380 C C . GLN A 1 181 ? -10.386 1.880 2.755 1.00 67.94 181 GLN A C 1
ATOM 1382 O O . GLN A 1 181 ? -10.272 3.048 3.141 1.00 67.94 181 GLN A O 1
ATOM 1387 N N . PRO A 1 182 ? -10.640 1.570 1.472 1.00 69.00 182 PRO A N 1
ATOM 1388 C CA . PRO A 1 182 ? -10.742 2.597 0.435 1.00 69.00 182 PRO A CA 1
ATOM 1389 C C . PRO A 1 182 ? -11.964 3.508 0.647 1.00 69.00 182 PRO A C 1
ATOM 1391 O O . PRO A 1 182 ? -11.943 4.688 0.302 1.00 69.00 182 PRO A O 1
ATOM 1394 N N . ASP A 1 183 ? -13.014 2.992 1.294 1.00 79.31 183 ASP A N 1
ATOM 1395 C CA . ASP A 1 183 ? -14.230 3.750 1.577 1.00 79.31 183 ASP A CA 1
ATOM 1396 C C . ASP A 1 183 ? -14.068 4.673 2.792 1.00 79.31 183 ASP A C 1
ATOM 1398 O O . ASP A 1 183 ? -14.244 4.267 3.944 1.00 79.31 183 ASP A O 1
ATOM 1402 N N . ARG A 1 184 ? -13.825 5.952 2.531 1.00 86.56 184 ARG A N 1
ATOM 1403 C CA . ARG A 1 184 ? -13.755 6.987 3.569 1.00 86.56 184 ARG A CA 1
ATOM 1404 C C . ARG A 1 184 ? -15.140 7.256 4.158 1.00 86.56 184 ARG A C 1
ATOM 1406 O O . ARG A 1 184 ? -16.123 7.393 3.427 1.00 86.56 184 ARG A O 1
ATOM 1413 N N . LEU A 1 185 ? -15.214 7.356 5.481 1.00 89.94 185 LEU A N 1
ATOM 1414 C CA . LEU A 1 185 ? -16.430 7.702 6.211 1.00 89.94 185 LEU A CA 1
ATOM 1415 C C . LEU A 1 185 ? -16.191 8.935 7.083 1.00 89.94 185 LEU A C 1
ATOM 1417 O O . LEU A 1 185 ? -15.107 9.135 7.625 1.00 89.94 185 LEU A O 1
ATOM 1421 N N . GLU A 1 186 ? -17.242 9.731 7.260 1.00 93.50 186 GLU A N 1
ATOM 1422 C CA . GLU A 1 186 ? -17.259 10.782 8.278 1.00 93.50 186 GLU A CA 1
ATOM 1423 C C . GLU A 1 186 ? -17.158 10.167 9.689 1.00 93.50 186 GLU A C 1
ATOM 1425 O O . GLU A 1 186 ? -17.663 9.056 9.889 1.00 93.50 186 GLU A O 1
ATOM 1430 N N . PRO A 1 187 ? -16.570 10.869 10.680 1.00 95.06 187 PRO A N 1
ATOM 1431 C CA . PRO A 1 187 ? -16.273 10.312 12.004 1.00 95.06 187 PRO A CA 1
ATOM 1432 C C . PRO A 1 187 ? -17.451 9.583 12.675 1.00 95.06 187 PRO A C 1
ATOM 1434 O O . PRO A 1 187 ? -17.308 8.431 13.083 1.00 95.06 187 PRO A O 1
ATOM 1437 N N . ASP A 1 188 ? -18.630 10.210 12.725 1.00 95.75 188 ASP A N 1
ATOM 1438 C CA . ASP A 1 188 ? -19.820 9.623 13.360 1.00 95.75 188 ASP A CA 1
ATOM 1439 C C . ASP A 1 188 ? -20.317 8.381 12.601 1.00 95.75 188 ASP A C 1
ATOM 1441 O O . ASP A 1 188 ? -20.632 7.352 13.194 1.00 95.75 188 ASP A O 1
ATOM 1445 N N . ALA A 1 189 ? -20.329 8.440 11.265 1.00 95.56 189 ALA A N 1
ATOM 1446 C CA . ALA A 1 189 ? -20.756 7.321 10.427 1.00 95.56 189 ALA A CA 1
ATOM 1447 C C . ALA A 1 189 ? -19.785 6.131 10.515 1.00 95.56 189 ALA A C 1
ATOM 1449 O O . ALA A 1 189 ? -20.206 4.971 10.450 1.00 95.56 189 ALA A O 1
ATOM 1450 N N . ALA A 1 190 ? -18.492 6.419 10.661 1.00 94.06 190 ALA A N 1
ATOM 1451 C CA . ALA A 1 190 ? -17.444 5.436 10.873 1.00 94.06 190 ALA A CA 1
ATOM 1452 C C . ALA A 1 190 ? -17.610 4.733 12.229 1.00 94.06 190 ALA A C 1
ATOM 1454 O O . ALA A 1 190 ? -17.582 3.501 12.282 1.00 94.06 190 ALA A O 1
ATOM 1455 N N . LEU A 1 191 ? -17.864 5.489 13.301 1.00 95.81 191 LEU A N 1
ATOM 1456 C CA . LEU A 1 191 ? -18.149 4.928 14.623 1.00 95.81 191 LEU A CA 1
ATOM 1457 C C . LEU A 1 191 ? -19.408 4.057 14.600 1.00 95.81 191 LEU A C 1
ATOM 1459 O O . LEU A 1 191 ? -19.347 2.885 14.970 1.00 95.81 191 LEU A O 1
ATOM 1463 N N . ASP A 1 192 ? -20.505 4.565 14.038 1.00 95.19 192 ASP A N 1
ATOM 1464 C CA . ASP A 1 192 ? -21.748 3.807 13.879 1.00 95.19 192 ASP A CA 1
ATOM 1465 C C . ASP A 1 192 ? -21.538 2.501 13.093 1.00 95.19 192 ASP A C 1
ATOM 1467 O O . ASP A 1 192 ? -22.203 1.490 13.345 1.00 95.19 192 ASP A O 1
ATOM 1471 N N . ALA A 1 193 ? -20.660 2.507 12.083 1.00 92.62 193 ALA A N 1
ATOM 1472 C CA . ALA A 1 193 ? -20.356 1.324 11.285 1.00 92.62 193 ALA A CA 1
ATOM 1473 C C . ALA A 1 193 ? -19.593 0.256 12.084 1.00 92.62 193 ALA A C 1
ATOM 1475 O O . ALA A 1 193 ? -19.886 -0.933 11.903 1.00 92.62 193 ALA A O 1
ATOM 1476 N N . LEU A 1 194 ? -18.674 0.662 12.966 1.00 92.25 194 LEU A N 1
ATOM 1477 C CA . LEU A 1 194 ? -17.979 -0.240 13.889 1.00 92.25 194 LEU A CA 1
ATOM 1478 C C . LEU A 1 194 ? -18.931 -0.781 14.963 1.00 92.25 194 LEU A C 1
ATOM 1480 O O . LEU A 1 194 ? -19.024 -1.995 15.145 1.00 92.25 194 LEU A O 1
ATOM 1484 N N . GLU A 1 195 ? -19.696 0.087 15.628 1.00 92.44 195 GLU A N 1
ATOM 1485 C CA . GLU A 1 195 ? -20.609 -0.303 16.712 1.00 92.44 195 GLU A CA 1
ATOM 1486 C C . GLU A 1 195 ? -21.703 -1.260 16.230 1.00 92.44 195 GLU A C 1
ATOM 1488 O O . GLU A 1 195 ? -22.011 -2.268 16.875 1.00 92.44 195 GLU A O 1
ATOM 1493 N N . ALA A 1 196 ? -22.254 -0.996 15.044 1.00 92.19 196 ALA A N 1
ATOM 1494 C CA . ALA A 1 196 ? -23.234 -1.872 14.417 1.00 92.19 196 ALA A CA 1
ATOM 1495 C C . ALA A 1 196 ? -22.609 -3.108 13.749 1.00 92.19 196 ALA A C 1
ATOM 1497 O O . ALA A 1 196 ? -23.335 -3.898 13.139 1.00 92.19 196 ALA A O 1
ATOM 1498 N N . ARG A 1 197 ? -21.280 -3.271 13.831 1.00 89.75 197 ARG A N 1
ATOM 1499 C CA . ARG A 1 197 ? -20.495 -4.360 13.224 1.00 89.75 197 ARG A CA 1
ATOM 1500 C C . ARG A 1 197 ? -20.722 -4.517 11.723 1.00 89.75 197 ARG A C 1
ATOM 1502 O O . ARG A 1 197 ? -20.629 -5.619 11.185 1.00 89.75 197 ARG A O 1
ATOM 1509 N N . ARG A 1 198 ? -21.033 -3.414 11.041 1.00 88.50 198 ARG A N 1
ATOM 1510 C CA . ARG A 1 198 ? -21.130 -3.373 9.575 1.00 88.50 198 ARG A CA 1
ATOM 1511 C C . ARG A 1 198 ? -19.747 -3.376 8.935 1.00 88.50 198 ARG A C 1
ATOM 1513 O O . ARG A 1 198 ? -19.614 -3.802 7.794 1.00 88.50 198 ARG A O 1
ATOM 1520 N N . ARG A 1 199 ? -18.734 -2.898 9.662 1.00 86.19 199 ARG A N 1
ATOM 1521 C CA . ARG A 1 199 ? -17.326 -2.924 9.260 1.00 86.19 199 ARG A CA 1
ATOM 1522 C C . ARG A 1 199 ? -16.449 -3.322 10.440 1.00 86.19 199 ARG A C 1
ATOM 1524 O O . ARG A 1 199 ? -16.778 -3.021 11.583 1.00 86.19 199 ARG A O 1
ATOM 1531 N N . SER A 1 200 ? -15.347 -4.012 10.155 1.00 85.56 200 SER A N 1
ATOM 1532 C CA . SER A 1 200 ? -14.315 -4.362 11.142 1.00 85.56 200 SER A CA 1
ATOM 1533 C C . SER A 1 200 ? -13.192 -3.332 11.224 1.00 85.56 200 SER A C 1
ATOM 1535 O O . SER A 1 200 ? -12.559 -3.223 12.270 1.00 85.56 200 SER A O 1
ATOM 1537 N N . VAL A 1 201 ? -12.983 -2.574 10.147 1.00 86.81 201 VAL A N 1
ATOM 1538 C CA . VAL A 1 201 ? -12.048 -1.452 10.024 1.00 86.81 201 VAL A CA 1
ATOM 1539 C C . VAL A 1 201 ? -12.790 -0.305 9.340 1.00 86.81 201 VAL A C 1
ATOM 1541 O O . VAL A 1 201 ? -13.603 -0.551 8.445 1.00 86.81 201 VAL A O 1
ATOM 1544 N N . VAL A 1 202 ? -12.517 0.931 9.739 1.00 88.88 202 VAL A N 1
ATOM 1545 C CA . VAL A 1 202 ? -13.014 2.155 9.092 1.00 88.88 202 VAL A CA 1
ATOM 1546 C C . VAL A 1 202 ? -11.873 3.137 8.871 1.00 88.88 202 VAL A C 1
ATOM 1548 O O . VAL A 1 202 ? -10.884 3.110 9.603 1.00 88.88 202 VAL A O 1
ATOM 1551 N N . ASN A 1 203 ? -12.031 3.999 7.870 1.00 88.62 203 ASN A N 1
ATOM 1552 C CA . ASN A 1 203 ? -11.073 5.031 7.499 1.00 88.62 203 ASN A CA 1
ATOM 1553 C C . ASN A 1 203 ? -11.731 6.413 7.536 1.00 88.62 203 ASN A C 1
ATOM 1555 O O . ASN A 1 203 ? -12.751 6.630 6.879 1.00 88.62 203 ASN A O 1
ATOM 1559 N N . VAL A 1 204 ? -11.139 7.331 8.297 1.00 89.81 204 VAL A N 1
ATOM 1560 C CA . VAL A 1 204 ? -11.579 8.721 8.431 1.00 89.81 204 VAL A CA 1
ATOM 1561 C C . VAL A 1 204 ? -10.471 9.645 7.940 1.00 89.81 204 VAL A C 1
ATOM 1563 O O . VAL A 1 204 ? -9.358 9.625 8.462 1.00 89.81 204 VAL A O 1
ATOM 1566 N N . GLU A 1 205 ? -10.782 10.475 6.949 1.00 88.81 205 GLU A N 1
ATOM 1567 C CA . GLU A 1 205 ? -9.888 11.534 6.477 1.00 88.81 205 GLU A CA 1
ATOM 1568 C C . GLU A 1 205 ? -9.820 12.674 7.502 1.00 88.81 205 GLU A C 1
ATOM 1570 O O . GLU A 1 205 ? -10.838 13.077 8.068 1.00 88.81 205 GLU A O 1
ATOM 1575 N N . VAL A 1 206 ? -8.619 13.198 7.752 1.00 88.00 206 VAL A N 1
ATOM 1576 C CA . VAL A 1 206 ? -8.399 14.294 8.702 1.00 88.00 206 VAL A CA 1
ATOM 1577 C C . VAL A 1 206 ? -7.502 15.370 8.101 1.00 88.00 206 VAL A C 1
ATOM 1579 O O . VAL A 1 206 ? -6.463 15.093 7.496 1.00 88.00 206 VAL A O 1
ATOM 1582 N N . THR A 1 207 ? -7.907 16.623 8.280 1.00 87.00 207 THR A N 1
ATOM 1583 C CA . THR A 1 207 ? -7.261 17.802 7.703 1.00 87.00 207 THR A CA 1
ATOM 1584 C C . THR A 1 207 ? -6.009 18.210 8.451 1.00 87.00 207 THR A C 1
ATOM 1586 O O . THR A 1 207 ? -5.121 18.784 7.833 1.00 87.00 207 THR A O 1
ATOM 1589 N N . ASP A 1 208 ? -5.933 17.917 9.751 1.00 85.31 208 ASP A N 1
ATOM 1590 C CA . ASP A 1 208 ? -4.772 18.223 10.577 1.00 85.31 208 ASP A CA 1
ATOM 1591 C C . ASP A 1 208 ? -4.585 17.262 11.755 1.00 85.31 208 ASP A C 1
ATOM 1593 O O . ASP A 1 208 ? -5.460 16.461 12.102 1.00 85.31 208 ASP A O 1
ATOM 1597 N N . ARG A 1 209 ? -3.416 17.360 12.398 1.00 85.69 209 ARG A N 1
ATOM 1598 C CA . ARG A 1 209 ? -3.068 16.514 13.544 1.00 85.69 209 ARG A CA 1
ATOM 1599 C C . ARG A 1 209 ? -4.001 16.699 14.745 1.00 85.69 209 ARG A C 1
ATOM 1601 O O . ARG A 1 209 ? -4.258 15.733 15.455 1.00 85.69 209 ARG A O 1
ATOM 1608 N N . SER A 1 210 ? -4.528 17.900 14.973 1.00 90.88 210 SER A N 1
ATOM 1609 C CA . SER A 1 210 ? -5.436 18.142 16.099 1.00 90.88 210 SER A CA 1
ATOM 1610 C C . SER A 1 210 ? -6.798 17.482 15.882 1.00 90.88 210 SER A C 1
ATOM 1612 O O . SER A 1 210 ? -7.359 16.901 16.814 1.00 90.88 210 SER A O 1
ATOM 1614 N N . GLN A 1 211 ? -7.294 17.491 14.642 1.00 93.12 211 GLN A N 1
ATOM 1615 C CA . GLN A 1 211 ? -8.475 16.729 14.258 1.00 93.12 211 GLN A CA 1
ATOM 1616 C C . GLN A 1 211 ? -8.209 15.224 14.361 1.00 93.12 211 GLN A C 1
ATOM 1618 O O . GLN A 1 211 ? -9.052 14.504 14.893 1.00 93.12 211 GLN A O 1
ATOM 1623 N N . ALA A 1 212 ? -7.039 14.755 13.915 1.00 90.50 212 ALA A N 1
ATOM 1624 C CA . ALA A 1 212 ? -6.637 13.358 14.057 1.00 90.50 212 ALA A CA 1
ATOM 1625 C C . ALA A 1 212 ? -6.703 12.896 15.515 1.00 90.50 212 ALA A C 1
ATOM 1627 O O . ALA A 1 212 ? -7.359 11.901 15.812 1.00 90.50 212 ALA A O 1
ATOM 1628 N N . ASP A 1 213 ? -6.095 13.654 16.430 1.00 93.81 213 ASP A N 1
ATOM 1629 C CA . ASP A 1 213 ? -6.100 13.327 17.854 1.00 93.81 213 ASP A CA 1
ATOM 1630 C C . ASP A 1 213 ? -7.536 13.330 18.418 1.00 93.81 213 ASP A C 1
ATOM 1632 O O . ASP A 1 213 ? -7.891 12.463 19.215 1.00 93.81 213 ASP A O 1
ATOM 1636 N N . ALA A 1 214 ? -8.406 14.255 17.994 1.00 95.06 214 ALA A N 1
ATOM 1637 C CA . ALA A 1 214 ? -9.810 14.274 18.418 1.00 95.06 214 ALA A CA 1
ATOM 1638 C C . ALA A 1 214 ? -10.593 13.038 17.936 1.00 95.06 214 ALA A C 1
ATOM 1640 O O . ALA A 1 214 ? -11.330 12.432 18.717 1.00 95.06 214 ALA A O 1
ATOM 1641 N N . VAL A 1 215 ? -10.410 12.645 16.673 1.00 95.44 215 VAL A N 1
ATOM 1642 C CA . VAL A 1 215 ? -11.050 11.462 16.076 1.00 95.44 215 VAL A CA 1
ATOM 1643 C C . VAL A 1 215 ? -10.522 10.174 16.713 1.00 95.44 215 VAL A C 1
ATOM 1645 O O . VAL A 1 215 ? -11.311 9.297 17.055 1.00 95.44 215 VAL A O 1
ATOM 1648 N N . MET A 1 216 ? -9.211 10.065 16.943 1.00 94.50 216 MET A N 1
ATOM 1649 C CA . MET A 1 216 ? -8.622 8.922 17.648 1.00 94.50 216 MET A CA 1
ATOM 1650 C C . MET A 1 216 ? -9.200 8.782 19.059 1.00 94.50 216 MET A C 1
ATOM 1652 O O . MET A 1 216 ? -9.720 7.723 19.399 1.00 94.50 216 MET A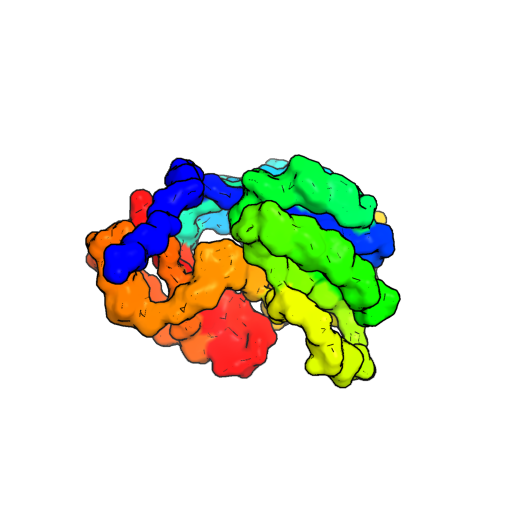 O 1
ATOM 1656 N N . ASN A 1 217 ? -9.229 9.872 19.834 1.00 95.69 217 ASN A N 1
ATOM 1657 C CA . ASN A 1 217 ? -9.824 9.872 21.173 1.00 95.69 217 ASN A CA 1
ATOM 1658 C C . ASN A 1 217 ? -11.300 9.444 21.156 1.00 95.69 217 ASN A C 1
ATOM 1660 O O . ASN A 1 217 ? -11.753 8.757 22.068 1.00 95.69 217 ASN A O 1
ATOM 1664 N N . MET A 1 218 ? -12.075 9.848 20.145 1.00 96.75 218 MET A N 1
ATOM 1665 C CA . MET A 1 218 ? -13.475 9.434 20.000 1.00 96.75 218 MET A CA 1
ATOM 1666 C C . MET A 1 218 ? -13.600 7.906 19.887 1.00 96.75 218 MET A C 1
ATOM 1668 O O . MET A 1 218 ? -14.366 7.304 20.639 1.00 96.75 218 MET A O 1
ATOM 1672 N N . PHE A 1 219 ? -12.826 7.277 19.001 1.00 96.19 219 PHE A N 1
ATOM 1673 C CA . PHE A 1 219 ? -12.837 5.823 18.817 1.00 96.19 219 PHE A CA 1
ATOM 1674 C C . PHE A 1 219 ? -12.262 5.065 20.021 1.00 96.19 219 PHE A C 1
ATOM 1676 O O . PHE A 1 219 ? -12.834 4.061 20.446 1.00 96.19 219 PHE A O 1
ATOM 1683 N N . GLU A 1 220 ? -11.173 5.555 20.611 1.00 94.56 220 GLU A N 1
ATOM 1684 C CA . GLU A 1 220 ? -10.551 4.954 21.798 1.00 94.56 220 GLU A CA 1
ATOM 1685 C C . GLU A 1 220 ? -11.497 4.980 23.004 1.00 94.56 220 GLU A C 1
ATOM 1687 O O . GLU A 1 220 ? -11.629 3.982 23.714 1.00 94.56 220 GLU A O 1
ATOM 1692 N N . ASN A 1 221 ? -12.232 6.080 23.204 1.00 95.69 221 ASN A N 1
ATOM 1693 C CA . ASN A 1 221 ? -13.253 6.182 24.253 1.00 95.69 221 ASN A CA 1
ATOM 1694 C C . ASN A 1 221 ? -14.430 5.217 24.033 1.00 95.69 221 ASN A C 1
ATOM 1696 O O . ASN A 1 221 ? -15.068 4.806 25.004 1.00 95.69 221 ASN A O 1
ATOM 1700 N N . ALA A 1 222 ? -14.703 4.841 22.782 1.00 94.31 222 ALA A N 1
ATOM 1701 C CA . ALA A 1 222 ? -15.665 3.797 22.429 1.00 94.31 222 ALA A CA 1
ATOM 1702 C C . ALA A 1 222 ? -15.079 2.370 22.532 1.00 94.31 222 ALA A C 1
ATOM 1704 O O . ALA A 1 222 ? -15.800 1.387 22.364 1.00 94.31 222 ALA A O 1
ATOM 1705 N N . GLY A 1 223 ? -13.790 2.235 22.868 1.00 93.38 223 GLY A N 1
ATOM 1706 C CA . GLY A 1 223 ? -13.110 0.954 23.064 1.00 93.38 223 GLY A CA 1
ATOM 1707 C C . GLY A 1 223 ? -12.544 0.333 21.787 1.00 93.38 223 GLY A C 1
ATOM 1708 O O . GLY A 1 223 ? -12.335 -0.879 21.751 1.00 93.38 223 GLY A O 1
ATOM 1709 N N . HIS A 1 224 ? -12.315 1.128 20.741 1.00 92.75 224 HIS A N 1
ATOM 1710 C CA . HIS A 1 224 ? -11.716 0.681 19.483 1.00 92.75 224 HIS A CA 1
ATOM 1711 C C . HIS A 1 224 ? -10.204 0.932 19.438 1.00 92.75 224 HIS A C 1
ATOM 1713 O O . HIS A 1 224 ? -9.690 1.824 20.112 1.00 92.75 224 HIS A O 1
ATOM 1719 N N . LEU A 1 225 ? -9.497 0.146 18.620 1.00 90.50 225 LEU A N 1
ATOM 1720 C CA . LEU A 1 225 ? -8.087 0.374 18.299 1.00 90.50 225 LEU A CA 1
ATOM 1721 C C . LEU A 1 225 ? -7.983 1.432 17.205 1.00 90.50 225 LEU A C 1
ATOM 1723 O O . LEU A 1 225 ? -8.780 1.420 16.268 1.00 90.50 225 LEU A O 1
ATOM 1727 N N . THR A 1 226 ? -6.992 2.310 17.291 1.00 89.94 226 THR A N 1
ATOM 1728 C CA . THR A 1 226 ? -6.823 3.457 16.392 1.00 89.94 226 THR A CA 1
ATOM 1729 C C . THR A 1 226 ? -5.377 3.590 15.940 1.00 89.94 226 THR A C 1
ATOM 1731 O O . THR A 1 226 ? -4.444 3.235 16.656 1.00 89.94 226 THR A O 1
ATOM 1734 N N . ALA A 1 227 ? -5.178 4.127 14.740 1.00 86.56 227 ALA A N 1
ATOM 1735 C CA . ALA A 1 227 ? -3.861 4.529 14.267 1.00 86.56 227 ALA A CA 1
ATOM 1736 C C . ALA A 1 227 ? -3.970 5.691 13.275 1.00 86.56 227 ALA A C 1
ATOM 1738 O O . ALA A 1 227 ? -4.879 5.734 12.444 1.00 86.56 227 ALA A O 1
ATOM 1739 N N . TYR A 1 228 ? -3.014 6.617 13.354 1.00 85.12 228 TYR A N 1
ATOM 1740 C CA . TYR A 1 228 ? -2.876 7.724 12.411 1.00 85.12 228 TYR A CA 1
ATOM 1741 C C . TYR A 1 228 ? -1.870 7.394 11.304 1.00 85.12 228 TYR A C 1
ATOM 1743 O O . TYR A 1 228 ? -0.793 6.853 11.569 1.00 85.12 228 TYR A O 1
ATOM 1751 N N . TYR A 1 229 ? -2.195 7.789 10.078 1.00 80.12 229 TYR A N 1
ATOM 1752 C CA . TYR A 1 229 ? -1.361 7.635 8.888 1.00 80.12 229 TYR A CA 1
ATOM 1753 C C . TYR A 1 229 ? -1.272 8.976 8.163 1.00 80.12 229 TYR A C 1
ATOM 1755 O O . TYR A 1 229 ? -2.293 9.631 7.952 1.00 80.12 229 TYR A O 1
ATOM 1763 N N . GLY A 1 230 ? -0.068 9.420 7.807 1.00 76.06 230 GLY A N 1
ATOM 1764 C CA . GLY A 1 230 ? 0.121 10.700 7.121 1.00 76.06 230 GLY A CA 1
ATOM 1765 C C . GLY A 1 230 ? -0.220 10.594 5.634 1.00 76.06 230 GLY A C 1
ATOM 1766 O O . GLY A 1 230 ? 0.243 9.673 4.967 1.00 76.06 230 GLY A O 1
ATOM 1767 N N . CYS A 1 231 ? -0.986 11.545 5.084 1.00 71.75 231 CYS A N 1
ATOM 1768 C CA . CYS A 1 231 ? -1.233 11.592 3.638 1.00 71.75 231 CYS A CA 1
ATOM 1769 C C . CYS A 1 231 ? -0.083 12.297 2.919 1.00 71.75 231 CYS A C 1
ATOM 1771 O O . CYS A 1 231 ? 0.417 13.339 3.362 1.00 71.75 231 CYS A O 1
ATOM 1773 N N . ASN A 1 232 ? 0.273 11.764 1.751 1.00 67.81 232 ASN A N 1
ATOM 1774 C CA . ASN A 1 232 ? 1.208 12.384 0.813 1.00 67.81 232 ASN A CA 1
ATOM 1775 C C . ASN A 1 232 ? 0.508 13.302 -0.216 1.00 67.81 232 ASN A C 1
ATOM 1777 O O . ASN A 1 232 ? 1.131 14.039 -0.972 1.00 67.81 232 ASN A O 1
ATOM 1781 N N . CYS A 1 233 ? -0.822 13.296 -0.243 1.00 62.53 233 CYS A N 1
ATOM 1782 C CA . CYS A 1 233 ? -1.637 13.957 -1.256 1.00 62.53 233 CYS A CA 1
ATOM 1783 C C . CYS A 1 233 ? -1.631 15.497 -1.193 1.00 62.53 233 CYS A C 1
ATOM 1785 O O . CYS A 1 233 ? -2.162 16.135 -2.097 1.00 62.53 233 CYS A O 1
ATOM 1787 N N . THR A 1 234 ? -1.047 16.124 -0.164 1.00 60.09 234 THR A N 1
ATOM 1788 C CA . THR A 1 234 ? -1.033 17.587 0.091 1.00 60.09 234 THR A CA 1
ATOM 1789 C C . THR A 1 234 ? -2.403 18.262 0.291 1.00 60.09 234 THR A C 1
ATOM 1791 O O . THR A 1 234 ? -2.445 19.456 0.579 1.00 60.09 234 THR A O 1
ATOM 1794 N N . TYR A 1 235 ? -3.516 17.528 0.166 1.00 64.31 235 TYR A N 1
ATOM 1795 C CA . TYR A 1 235 ? -4.881 18.051 0.332 1.00 64.31 235 TYR A CA 1
ATOM 1796 C C . TYR A 1 235 ? -5.405 17.967 1.769 1.00 64.31 235 TYR A C 1
ATOM 1798 O O . TYR A 1 235 ? -6.237 18.781 2.162 1.00 64.31 235 TYR A O 1
ATOM 1806 N N . HIS A 1 236 ? -4.903 17.015 2.549 1.00 69.56 236 HIS A N 1
ATOM 1807 C CA . HIS A 1 236 ? -5.194 16.848 3.967 1.00 69.56 236 HIS A CA 1
ATOM 1808 C C . HIS A 1 236 ? -3.969 16.227 4.651 1.00 69.56 236 HIS A C 1
ATOM 1810 O O . HIS A 1 236 ? -3.084 15.678 3.984 1.00 69.56 236 HIS A O 1
ATOM 1816 N N . ASP A 1 237 ? -3.884 16.338 5.974 1.00 75.75 237 ASP A N 1
ATOM 1817 C CA . ASP A 1 237 ? -2.693 15.899 6.702 1.00 75.75 237 ASP A CA 1
ATOM 1818 C C . ASP A 1 237 ? -2.606 14.377 6.836 1.00 75.75 237 ASP A C 1
ATOM 1820 O O . ASP A 1 237 ? -1.497 13.830 6.820 1.00 75.75 237 ASP A O 1
ATOM 1824 N N . GLY A 1 238 ? -3.738 13.671 6.918 1.00 82.19 238 GLY A N 1
ATOM 1825 C CA . GLY A 1 238 ? -3.703 12.223 7.079 1.00 82.19 238 GLY A CA 1
ATOM 1826 C C . GLY A 1 238 ? -5.049 11.536 7.196 1.00 82.19 238 GLY A C 1
ATOM 1827 O O . GLY A 1 238 ? -6.081 12.070 6.797 1.00 82.19 238 GLY A O 1
ATOM 1828 N N . HIS A 1 239 ? -4.996 10.327 7.738 1.00 85.94 239 HIS A N 1
ATOM 1829 C CA . HIS A 1 239 ? -6.129 9.455 7.985 1.00 85.94 239 HIS A CA 1
ATOM 1830 C C . HIS A 1 239 ? -6.039 8.860 9.384 1.00 85.94 239 HIS A C 1
ATOM 1832 O O . HIS A 1 239 ? -4.953 8.519 9.861 1.00 85.94 239 HIS A O 1
ATOM 1838 N N . VAL A 1 240 ? -7.192 8.688 10.017 1.00 87.88 240 VAL A N 1
ATOM 1839 C CA . VAL A 1 240 ? -7.348 7.849 11.201 1.00 87.88 240 VAL A CA 1
ATOM 1840 C C . VAL A 1 240 ? -8.048 6.572 10.773 1.00 87.88 240 VAL A C 1
ATOM 1842 O O . VAL A 1 240 ? -9.182 6.602 10.293 1.00 87.88 240 VAL A O 1
ATOM 1845 N N . LEU A 1 241 ? -7.372 5.446 10.967 1.00 87.75 241 LEU A N 1
ATOM 1846 C CA . LEU A 1 241 ? -8.007 4.143 10.883 1.00 87.75 241 LEU A CA 1
ATOM 1847 C C . LEU A 1 241 ? -8.447 3.715 12.275 1.00 87.75 241 LEU A C 1
ATOM 1849 O O . LEU A 1 241 ? -7.703 3.897 13.242 1.00 87.75 241 LEU A O 1
ATOM 1853 N N . ALA A 1 242 ? -9.633 3.122 12.361 1.00 89.81 242 ALA A N 1
ATOM 1854 C CA . ALA A 1 242 ? -10.130 2.513 13.585 1.00 89.81 242 ALA A CA 1
ATOM 1855 C C . ALA A 1 242 ? -10.605 1.084 13.325 1.00 89.81 242 ALA A C 1
ATOM 1857 O O . ALA A 1 242 ? -11.168 0.786 12.269 1.00 89.81 242 ALA A O 1
ATOM 1858 N N . ARG A 1 243 ? -10.373 0.192 14.287 1.00 88.62 243 ARG A N 1
ATOM 1859 C CA . ARG A 1 243 ? -10.701 -1.233 14.201 1.00 88.62 243 ARG A CA 1
ATOM 1860 C C . ARG A 1 243 ? -11.393 -1.697 15.476 1.00 88.62 243 ARG A C 1
ATOM 1862 O O . ARG A 1 243 ? -11.069 -1.257 16.581 1.00 88.62 243 ARG A O 1
ATOM 1869 N N . MET A 1 244 ? -12.331 -2.626 15.323 1.00 85.44 244 MET A N 1
ATOM 1870 C CA . MET A 1 244 ? -12.814 -3.397 16.468 1.00 85.44 244 MET A CA 1
ATOM 1871 C C . MET A 1 244 ? -11.661 -4.209 17.099 1.00 85.44 244 MET A C 1
ATOM 1873 O O . MET A 1 244 ? -10.835 -4.730 16.350 1.00 85.44 244 MET A O 1
ATOM 1877 N N . PRO A 1 245 ? -11.600 -4.331 18.436 1.00 78.25 245 PRO A N 1
ATOM 1878 C CA . PRO A 1 245 ? -10.624 -5.191 19.107 1.00 78.25 245 PRO A CA 1
ATOM 1879 C C . PRO A 1 245 ? -10.685 -6.654 18.655 1.00 78.25 245 PRO A C 1
ATOM 1881 O O . PRO A 1 245 ? -11.798 -7.127 18.313 1.00 78.25 245 PRO A O 1
#